Protein AF-A0A8J7L4D6-F1 (afdb_monomer_lite)

pLDDT: mean 77.4, std 19.37, range [31.25, 97.88]

Foldseek 3Di:
DDPVVVVVVVLVVVLVVLVVVLDDDPVVLLVLLLVLQVVCPPPNLLVLLVVLCVVQQFAFQQVNLVSLLCSLCPPDDDPPLSVVLSVVSSVQSNPPPVVRRRPRDDLVSLLVSLLSSLCCCFNVPLADGHPNVCSCLVVPNLLSSLSSNVSSCSNRVVNVVSNSSRLSSVCVNCVPDDCVVCVSVSVNSSSNVSNVVCVVALKDKHKDQQDDDDDDPDPDDPSVRIDIDIDRNPPPPDDDD

Organism: NCBI:txid1725252

Secondary structure (DSSP, 8-state):
--HHHHHHHHHHHHHHHHHHHH---HHHHHHHHHHHHHHHTTS-HHHHHHHHHHHHTT-BHHHHHHHHHHHHHTT-S-HHHHHHHHHHHHHHHHTTTGGGTTSBP-HHHHHHHHHHHHHHHS-SSSSS--HHHHHHHHTT-HHHHHHHHHHHHHH-GGGHHHHHHHHHHHHHHHTTS-TTTTHHHHHHHHHHHHHHHHHHSSEEEEEEE-------------GGGEEEEEEE---------

Radius of gyration: 19.2 Å; chains: 1; bounding box: 58×56×52 Å

InterPro domains:
  IPR059836 Sll1247, C-terminal helical domain [PF27138] (28-210)

Sequence (241 aa):
MTQYQASQTLLRQAYASSLGKVMGKVTDVLRLIKMIVVKKGIFSYENLANIFLKQTQNQTLKDFKESIQKYLFYSINNQELITIFRDNLEYKLLSWNVEHDEELINKHLLLRSCNRIIDCLTTENGQEPSLLFVALLSQGHPLTLVIILLKIILICQNARSHLEIRIANLISYYESYSEDECQWVINFMEFFNITFAIYAENIEYNLIKMKEDETNYDSHLDLDTYRVFSQIREDTQKLWG

Structure (mmCIF, N/CA/C/O backbone):
data_AF-A0A8J7L4D6-F1
#
_entry.id   AF-A0A8J7L4D6-F1
#
loop_
_atom_site.group_PDB
_atom_site.id
_atom_site.type_symbol
_atom_site.label_atom_id
_atom_site.label_alt_id
_atom_site.label_comp_id
_atom_site.label_asym_id
_atom_site.label_entity_id
_atom_site.label_seq_id
_atom_site.pdbx_PDB_ins_code
_atom_site.Cartn_x
_atom_site.Cartn_y
_atom_site.Cartn_z
_atom_site.occupancy
_atom_site.B_iso_or_equiv
_atom_site.auth_seq_id
_atom_site.auth_comp_id
_atom_site.auth_asym_id
_atom_site.auth_atom_id
_atom_site.pdbx_PDB_model_num
ATOM 1 N N . MET A 1 1 ? -3.620 31.432 -4.204 1.00 48.50 1 MET A N 1
ATOM 2 C CA . MET A 1 1 ? -3.048 30.076 -4.348 1.00 48.50 1 MET A CA 1
ATOM 3 C C . MET A 1 1 ? -2.283 29.757 -3.081 1.00 48.50 1 MET A C 1
ATOM 5 O O . MET A 1 1 ? -1.363 30.491 -2.745 1.00 48.50 1 MET A O 1
ATOM 9 N N . THR A 1 2 ? -2.710 28.747 -2.329 1.00 48.06 2 THR A N 1
ATOM 10 C CA . THR A 1 2 ? -2.025 28.332 -1.094 1.00 48.06 2 THR A CA 1
ATOM 11 C C . THR A 1 2 ? -0.729 27.598 -1.433 1.00 48.06 2 THR A C 1
ATOM 13 O O . THR A 1 2 ? -0.664 26.898 -2.441 1.00 48.06 2 THR A O 1
ATOM 16 N N . GLN A 1 3 ? 0.286 27.700 -0.574 1.00 34.62 3 GLN A N 1
ATOM 17 C CA . GLN A 1 3 ? 1.589 27.029 -0.717 1.00 34.62 3 GLN A CA 1
ATOM 18 C C . GLN A 1 3 ? 1.449 25.515 -1.019 1.00 34.62 3 GLN A C 1
ATOM 20 O O . GLN A 1 3 ? 2.198 24.963 -1.814 1.00 34.62 3 GLN A O 1
ATOM 25 N N . TYR A 1 4 ? 0.389 24.882 -0.501 1.00 31.33 4 TYR A N 1
ATOM 26 C CA . TYR A 1 4 ? -0.014 23.499 -0.788 1.00 31.33 4 TYR A CA 1
ATOM 27 C C . TYR A 1 4 ? -0.395 23.223 -2.260 1.00 31.33 4 TYR A C 1
ATOM 29 O O . TYR A 1 4 ? -0.024 22.194 -2.817 1.00 31.33 4 TYR A O 1
ATOM 37 N N . GLN A 1 5 ? -1.101 24.148 -2.920 1.00 34.00 5 GLN A N 1
ATOM 38 C CA . GLN A 1 5 ? -1.505 24.005 -4.328 1.00 34.00 5 GLN A CA 1
ATOM 39 C C . GLN A 1 5 ? -0.303 24.158 -5.270 1.00 34.00 5 GLN A C 1
ATOM 41 O O . GLN A 1 5 ? -0.221 23.470 -6.286 1.00 34.00 5 GLN A O 1
ATOM 46 N N . ALA A 1 6 ? 0.652 25.021 -4.911 1.00 31.25 6 ALA A N 1
ATOM 47 C CA . ALA A 1 6 ? 1.903 25.178 -5.648 1.00 31.25 6 ALA A CA 1
ATOM 48 C C . ALA A 1 6 ? 2.779 23.917 -5.539 1.00 31.25 6 ALA A C 1
ATOM 50 O O . ALA A 1 6 ? 3.241 23.417 -6.562 1.00 31.25 6 ALA A O 1
ATOM 51 N N . SER A 1 7 ? 2.911 23.337 -4.338 1.00 34.12 7 SER A N 1
ATOM 52 C CA . SER A 1 7 ? 3.632 22.071 -4.140 1.00 34.12 7 SER A CA 1
ATOM 53 C C . SER A 1 7 ? 2.989 20.899 -4.887 1.00 34.12 7 SER A C 1
ATOM 55 O O . SER A 1 7 ? 3.705 20.120 -5.505 1.00 34.12 7 SER A O 1
ATOM 57 N N . GLN A 1 8 ? 1.653 20.795 -4.917 1.00 38.81 8 GLN A N 1
ATOM 58 C CA . GLN A 1 8 ? 0.971 19.770 -5.722 1.00 38.81 8 GLN A CA 1
ATOM 59 C C . GLN A 1 8 ? 1.169 19.961 -7.231 1.00 38.81 8 GLN A C 1
ATOM 61 O O . GLN A 1 8 ? 1.274 18.984 -7.966 1.00 38.81 8 GLN A O 1
ATOM 66 N N . THR A 1 9 ? 1.227 21.206 -7.706 1.00 39.72 9 THR A N 1
ATOM 67 C CA . THR A 1 9 ? 1.424 21.499 -9.134 1.00 39.72 9 THR A CA 1
ATOM 68 C C . THR A 1 9 ? 2.851 21.171 -9.571 1.00 39.72 9 THR A C 1
ATOM 70 O O . THR A 1 9 ? 3.042 20.560 -10.619 1.00 39.72 9 THR A O 1
ATOM 73 N N . LEU A 1 10 ? 3.842 21.502 -8.739 1.00 38.97 10 LEU A N 1
ATOM 74 C CA . LEU A 1 10 ? 5.245 21.159 -8.972 1.00 38.97 10 LEU A CA 1
ATOM 75 C C . LEU A 1 10 ? 5.486 19.651 -8.885 1.00 38.97 10 LEU A C 1
ATOM 77 O O . LEU A 1 10 ? 6.178 19.106 -9.740 1.00 38.97 10 LEU A O 1
ATOM 81 N N . LEU A 1 11 ? 4.854 18.965 -7.925 1.00 41.22 11 LEU A N 1
ATOM 82 C CA . LEU A 1 11 ? 4.867 17.503 -7.862 1.00 41.22 11 LEU A CA 1
ATOM 83 C C . LEU A 1 11 ? 4.256 16.904 -9.127 1.00 41.22 11 LEU A C 1
ATOM 85 O O . LEU A 1 11 ? 4.897 16.074 -9.750 1.00 41.22 11 LEU A O 1
ATOM 89 N N . ARG A 1 12 ? 3.089 17.376 -9.585 1.00 45.00 12 ARG A N 1
ATOM 90 C CA . ARG A 1 12 ? 2.474 16.913 -10.843 1.00 45.00 12 ARG A CA 1
ATOM 91 C C . ARG A 1 12 ? 3.342 17.174 -12.074 1.00 45.00 12 ARG A C 1
ATOM 93 O O . ARG A 1 12 ? 3.367 16.334 -12.963 1.00 45.00 12 ARG A O 1
ATOM 100 N N . GLN A 1 13 ? 4.052 18.301 -12.141 1.00 43.81 13 GLN A N 1
ATOM 101 C CA . GLN A 1 13 ? 4.968 18.607 -13.248 1.00 43.81 13 GLN A CA 1
ATOM 102 C C . GLN A 1 13 ? 6.232 17.742 -13.220 1.00 43.81 13 GLN A C 1
ATOM 104 O O . GLN A 1 13 ? 6.631 17.230 -14.264 1.00 43.81 13 GLN A O 1
ATOM 109 N N . ALA A 1 14 ? 6.834 17.534 -12.046 1.00 44.00 14 ALA A N 1
ATOM 110 C CA . ALA A 1 14 ? 7.961 16.619 -11.877 1.00 44.00 14 ALA A CA 1
ATOM 111 C C . ALA A 1 14 ? 7.555 15.178 -12.226 1.00 44.00 14 ALA A C 1
ATOM 113 O O . ALA A 1 14 ? 8.262 14.496 -12.961 1.00 44.00 14 ALA A O 1
ATOM 114 N N . TYR A 1 15 ? 6.359 14.775 -11.794 1.00 45.72 15 TYR A N 1
ATOM 115 C CA . TYR A 1 15 ? 5.753 13.480 -12.083 1.00 45.72 15 TYR A CA 1
ATOM 116 C C . TYR A 1 15 ? 5.447 13.294 -13.574 1.00 45.72 15 TYR A C 1
ATOM 118 O O . TYR A 1 15 ? 5.725 12.241 -14.129 1.00 45.72 15 TYR A O 1
ATOM 126 N N . ALA A 1 16 ? 4.929 14.320 -14.256 1.00 46.28 16 ALA A N 1
ATOM 127 C CA . ALA A 1 16 ? 4.673 14.286 -15.698 1.00 46.28 16 ALA A CA 1
ATOM 128 C C . ALA A 1 16 ? 5.970 14.245 -16.529 1.00 46.28 16 ALA A C 1
ATOM 130 O O . ALA A 1 16 ? 6.027 13.580 -17.562 1.00 46.28 16 ALA A O 1
ATOM 131 N N . SER A 1 17 ? 7.018 14.937 -16.072 1.00 43.25 17 SER A N 1
ATOM 132 C CA . SER A 1 17 ? 8.340 14.949 -16.709 1.00 43.25 17 SER A CA 1
ATOM 133 C C . SER A 1 17 ? 9.065 13.605 -16.563 1.00 43.25 17 SER A C 1
ATOM 135 O O . SER A 1 17 ? 9.650 13.112 -17.529 1.00 43.25 17 SER A O 1
ATOM 137 N N . SER A 1 18 ? 8.979 12.968 -15.388 1.00 45.66 18 SER A N 1
ATOM 138 C CA . SER A 1 18 ? 9.523 11.622 -15.170 1.00 45.66 18 SER A CA 1
ATOM 139 C C . SER A 1 18 ? 8.712 10.553 -15.913 1.00 45.66 18 SER A C 1
ATOM 141 O O . SER A 1 18 ? 9.298 9.690 -16.558 1.00 45.66 18 SER A O 1
ATOM 143 N N . LEU A 1 19 ? 7.380 10.673 -15.950 1.00 47.03 19 LEU A N 1
ATOM 144 C CA . LEU A 1 19 ? 6.476 9.831 -16.748 1.00 47.03 19 LEU A CA 1
ATOM 145 C C . LEU A 1 19 ? 6.813 9.815 -18.245 1.00 47.03 19 LEU A C 1
ATOM 147 O O . LEU A 1 19 ? 6.790 8.756 -18.869 1.00 47.03 19 LEU A O 1
ATOM 151 N N . GLY A 1 20 ? 7.150 10.975 -18.818 1.00 47.28 20 GLY A N 1
ATOM 152 C CA . GLY A 1 20 ? 7.509 11.097 -20.235 1.00 47.28 20 GLY A CA 1
ATOM 153 C C . GLY A 1 20 ? 8.803 10.372 -20.619 1.00 47.28 20 GLY A C 1
ATOM 154 O O . GLY A 1 20 ? 8.991 10.055 -21.790 1.00 47.28 20 GLY A O 1
ATOM 155 N N . LYS A 1 21 ? 9.676 10.083 -19.646 1.00 47.88 21 LYS A N 1
ATOM 156 C CA . LYS A 1 21 ? 10.891 9.278 -19.845 1.00 47.88 21 LYS A CA 1
ATOM 157 C C . LYS A 1 21 ? 10.670 7.778 -19.641 1.00 47.88 21 LYS A C 1
ATOM 159 O O . LYS A 1 21 ? 11.483 7.001 -20.117 1.00 47.88 21 LYS A O 1
ATOM 164 N N . VAL A 1 22 ? 9.611 7.390 -18.928 1.00 48.28 22 VAL A N 1
ATOM 165 C CA . VAL A 1 22 ? 9.415 6.026 -18.407 1.00 48.28 22 VAL A CA 1
ATOM 166 C C . VAL A 1 22 ? 8.453 5.188 -19.259 1.00 48.28 22 VAL A C 1
ATOM 168 O O . VAL A 1 22 ? 8.555 3.969 -19.235 1.00 48.28 22 VAL A O 1
ATOM 171 N N . MET A 1 23 ? 7.535 5.791 -20.026 1.00 47.72 23 MET A N 1
ATOM 172 C CA . MET A 1 23 ? 6.526 5.007 -20.757 1.00 47.72 23 MET A CA 1
ATOM 173 C C . MET A 1 23 ? 7.060 4.312 -22.019 1.00 47.72 23 MET A C 1
ATOM 175 O O . MET A 1 23 ? 7.383 4.957 -23.022 1.00 47.72 23 MET A O 1
ATOM 179 N N . GLY A 1 24 ? 7.036 2.976 -21.973 1.00 48.69 24 GLY A N 1
ATOM 180 C CA . GLY A 1 24 ? 7.189 2.072 -23.109 1.00 48.69 24 GLY A CA 1
ATOM 181 C C . GLY A 1 24 ? 6.000 2.094 -24.083 1.00 48.69 24 GLY A C 1
ATOM 182 O O . GLY A 1 24 ? 4.968 2.729 -23.869 1.00 48.69 24 GLY A O 1
ATOM 183 N N . LYS A 1 25 ? 6.177 1.425 -25.228 1.00 50.41 25 LYS A N 1
ATOM 184 C CA . LYS A 1 25 ? 5.357 1.535 -26.449 1.00 50.41 25 LYS A CA 1
ATOM 185 C C . LYS A 1 25 ? 3.855 1.278 -26.209 1.00 50.41 25 LYS A C 1
ATOM 187 O O . LYS A 1 25 ? 3.461 0.364 -25.503 1.00 50.41 25 LYS A O 1
ATOM 192 N N . VAL A 1 26 ? 3.002 2.022 -26.921 1.00 47.00 26 VAL A N 1
ATOM 193 C CA . VAL A 1 26 ? 1.516 2.051 -26.850 1.00 47.00 26 VAL A CA 1
ATOM 194 C C . VAL A 1 26 ? 0.808 0.675 -26.798 1.00 47.00 26 VAL A C 1
ATOM 196 O O . VAL A 1 26 ? -0.264 0.559 -26.204 1.00 47.00 26 VAL A O 1
ATOM 199 N N . THR A 1 27 ? 1.387 -0.382 -27.377 1.00 49.91 27 THR A N 1
ATOM 200 C CA . THR A 1 27 ? 0.889 -1.773 -27.294 1.00 49.91 27 THR A CA 1
ATOM 201 C C . THR A 1 27 ? 0.911 -2.348 -25.874 1.00 49.91 27 THR A C 1
ATOM 203 O O . THR A 1 27 ? 0.030 -3.135 -25.522 1.00 49.91 27 THR A O 1
ATOM 206 N N . ASP A 1 28 ? 1.858 -1.924 -25.038 1.00 66.38 28 ASP A N 1
ATOM 207 C CA . ASP A 1 28 ? 1.977 -2.374 -23.653 1.00 66.38 28 ASP A CA 1
ATOM 208 C C . ASP A 1 28 ? 0.880 -1.766 -22.775 1.00 66.38 28 ASP A C 1
ATOM 210 O O . ASP A 1 28 ? 0.262 -2.473 -21.981 1.00 66.38 28 ASP A O 1
ATOM 214 N N . VAL A 1 29 ? 0.518 -0.500 -23.000 1.00 68.25 29 VAL A N 1
ATOM 215 C CA . VAL A 1 29 ? -0.520 0.200 -22.224 1.00 68.25 29 VAL A CA 1
ATOM 216 C C . VAL A 1 29 ? -1.884 -0.489 -22.336 1.00 68.25 29 VAL A C 1
ATOM 218 O O . VAL A 1 29 ? -2.542 -0.715 -21.321 1.00 68.25 29 VAL A O 1
ATOM 221 N N . LEU A 1 30 ? -2.313 -0.889 -23.540 1.00 69.38 30 LEU A N 1
ATOM 222 C CA . LEU A 1 30 ? -3.594 -1.591 -23.712 1.00 69.38 30 LEU A CA 1
ATOM 223 C C . LEU A 1 30 ? -3.599 -2.944 -22.984 1.00 69.38 30 LEU A C 1
ATOM 225 O O . LEU A 1 30 ? -4.601 -3.307 -22.364 1.00 69.38 30 LEU A O 1
ATOM 229 N N . ARG A 1 31 ? -2.480 -3.677 -23.019 1.00 77.88 31 ARG A N 1
ATOM 230 C CA . ARG A 1 31 ? -2.307 -4.931 -22.271 1.00 77.88 31 ARG A CA 1
ATOM 231 C C . ARG A 1 31 ? -2.411 -4.689 -20.763 1.00 77.88 31 ARG A C 1
ATOM 233 O O . ARG A 1 31 ? -3.126 -5.425 -20.084 1.00 77.88 31 ARG A O 1
ATOM 240 N N . LEU A 1 32 ? -1.763 -3.642 -20.249 1.00 74.06 32 LEU A N 1
ATOM 241 C CA . LEU A 1 32 ? -1.824 -3.251 -18.837 1.00 74.06 32 LEU A CA 1
ATOM 242 C C . LEU A 1 32 ? -3.252 -2.875 -18.417 1.00 74.06 32 LEU A C 1
ATOM 244 O O . LEU A 1 32 ? -3.733 -3.363 -17.394 1.00 74.06 32 LEU A O 1
ATOM 248 N N . ILE A 1 33 ? -3.972 -2.096 -19.232 1.00 73.38 33 ILE A N 1
ATOM 249 C CA . ILE A 1 33 ? -5.385 -1.763 -18.991 1.00 73.38 33 ILE A CA 1
ATOM 250 C C . ILE A 1 33 ? -6.226 -3.039 -18.929 1.00 73.38 33 ILE A C 1
ATOM 252 O O . ILE A 1 33 ? -6.980 -3.223 -17.976 1.00 73.38 33 ILE A O 1
ATOM 256 N N . LYS A 1 34 ? -6.074 -3.958 -19.893 1.00 75.19 34 LYS A N 1
ATOM 257 C CA . LYS A 1 34 ? -6.797 -5.237 -19.868 1.00 75.19 34 LYS A CA 1
ATOM 258 C C . LYS A 1 34 ? -6.496 -6.021 -18.585 1.00 75.19 34 LYS A C 1
ATOM 260 O O . LYS A 1 34 ? -7.431 -6.487 -17.946 1.00 75.19 34 LYS A O 1
ATOM 265 N N . MET A 1 35 ? -5.237 -6.106 -18.145 1.00 71.81 35 MET A N 1
ATOM 266 C CA . MET A 1 35 ? -4.882 -6.763 -16.876 1.00 71.81 35 MET A CA 1
ATOM 267 C C . MET A 1 35 ? -5.569 -6.118 -15.663 1.00 71.81 35 MET A C 1
ATOM 269 O O . MET A 1 35 ? -6.101 -6.827 -14.807 1.00 71.81 35 MET A O 1
ATOM 273 N N . ILE A 1 36 ? -5.581 -4.784 -15.592 1.00 72.81 36 ILE A N 1
ATOM 274 C CA . ILE A 1 36 ? -6.197 -4.028 -14.492 1.00 72.81 36 ILE A CA 1
ATOM 275 C C . ILE A 1 36 ? -7.719 -4.223 -14.485 1.00 72.81 36 ILE A C 1
ATOM 277 O O . ILE A 1 36 ? -8.302 -4.487 -13.431 1.00 72.81 36 ILE A O 1
ATOM 281 N N . VAL A 1 37 ? -8.370 -4.147 -15.649 1.00 71.38 37 VAL A N 1
ATOM 282 C CA . VAL A 1 37 ? -9.830 -4.282 -15.752 1.00 71.38 37 VAL A CA 1
ATOM 283 C C . VAL A 1 37 ? -10.278 -5.743 -15.594 1.00 71.38 37 VAL A C 1
ATOM 285 O O . VAL A 1 37 ? -11.311 -5.983 -14.976 1.00 71.38 37 VAL A O 1
ATOM 288 N N . VAL A 1 38 ? -9.495 -6.745 -16.015 1.00 69.06 38 VAL A N 1
ATOM 289 C CA . VAL A 1 38 ? -9.797 -8.155 -15.687 1.00 69.06 38 VAL A CA 1
ATOM 290 C C . VAL A 1 38 ? -9.727 -8.366 -14.175 1.00 69.06 38 VAL A C 1
ATOM 292 O O . VAL A 1 38 ? -10.638 -8.953 -13.595 1.00 69.06 38 VAL A O 1
ATOM 295 N N . LYS A 1 39 ? -8.702 -7.825 -13.502 1.00 66.25 39 LYS A N 1
ATOM 296 C CA . LYS A 1 39 ? -8.606 -7.872 -12.033 1.00 66.25 39 LYS A CA 1
ATOM 297 C C . LYS A 1 39 ? -9.734 -7.125 -11.310 1.00 66.25 39 LYS A C 1
ATOM 299 O O . LYS A 1 39 ? -9.943 -7.380 -10.127 1.00 66.25 39 LYS A O 1
ATOM 304 N N . LYS A 1 40 ? -10.444 -6.213 -11.982 1.00 64.56 40 LYS A N 1
ATOM 305 C CA . LYS A 1 40 ? -11.648 -5.528 -11.476 1.00 64.56 40 LYS A CA 1
ATOM 306 C C . LYS A 1 40 ? -12.904 -6.421 -11.568 1.00 64.56 40 LYS A C 1
ATOM 308 O O . LYS A 1 40 ? -13.823 -6.253 -10.775 1.00 64.56 40 LYS A O 1
ATOM 313 N N . GLY A 1 41 ? -12.941 -7.379 -12.501 1.00 53.47 41 GLY A N 1
ATOM 314 C CA . GLY A 1 41 ? -14.140 -8.056 -13.024 1.00 53.47 41 GLY A CA 1
ATOM 315 C C . GLY A 1 41 ? -14.915 -9.035 -12.128 1.00 53.47 41 GLY A C 1
ATOM 316 O O . GLY A 1 41 ? -15.700 -9.807 -12.664 1.00 53.47 41 GLY A O 1
ATOM 317 N N . ILE A 1 42 ? -14.742 -9.040 -10.801 1.00 45.12 42 ILE A N 1
ATOM 318 C CA . ILE A 1 42 ? -15.542 -9.907 -9.898 1.00 45.12 42 ILE A CA 1
ATOM 319 C C . ILE A 1 42 ? -16.085 -9.134 -8.681 1.00 45.12 42 ILE A C 1
ATOM 321 O O . ILE A 1 42 ? -17.166 -9.440 -8.188 1.00 45.12 42 ILE A O 1
ATOM 325 N N . PHE A 1 43 ? -15.410 -8.067 -8.246 1.00 50.09 43 PHE A N 1
ATOM 326 C CA . PHE A 1 43 ? -15.880 -7.165 -7.194 1.00 50.09 43 PHE A CA 1
ATOM 327 C C . PHE A 1 43 ? -15.354 -5.762 -7.491 1.00 50.09 43 PHE A C 1
ATOM 329 O O . PHE A 1 43 ? -14.146 -5.593 -7.662 1.00 50.09 43 PHE A O 1
ATOM 336 N N . SER A 1 44 ? -16.212 -4.736 -7.524 1.00 75.31 44 SER A N 1
ATOM 337 C CA . SER A 1 44 ? -15.677 -3.373 -7.548 1.00 75.31 44 SER A CA 1
ATOM 338 C C . SER A 1 44 ? -14.924 -3.155 -6.231 1.00 75.31 44 SER A C 1
ATOM 340 O O . SER A 1 44 ? -15.476 -3.356 -5.145 1.00 75.31 44 SER A O 1
ATOM 342 N N . TYR A 1 45 ? -13.640 -2.794 -6.299 1.00 81.88 45 TYR A N 1
ATOM 343 C CA . TYR A 1 45 ? -12.870 -2.502 -5.087 1.00 81.88 45 TYR A CA 1
ATOM 344 C C . TYR A 1 45 ? -13.537 -1.386 -4.263 1.00 81.88 45 TYR A C 1
ATOM 346 O O . TYR A 1 45 ? -13.418 -1.386 -3.043 1.00 81.88 45 TYR A O 1
ATOM 354 N N . GLU A 1 46 ? -14.309 -0.499 -4.908 1.00 82.94 46 GLU A N 1
ATOM 355 C CA . GLU A 1 46 ? -15.193 0.478 -4.256 1.00 82.94 46 GLU A CA 1
ATOM 356 C C . GLU A 1 46 ? -16.229 -0.195 -3.336 1.00 82.94 46 GLU A C 1
ATOM 358 O O . GLU A 1 46 ? -16.368 0.185 -2.174 1.00 82.94 46 GLU A O 1
ATOM 363 N N . ASN A 1 47 ? -16.934 -1.230 -3.809 1.00 84.06 47 ASN A N 1
ATOM 364 C CA . ASN A 1 47 ? -17.914 -1.954 -2.994 1.00 84.06 47 ASN A CA 1
ATOM 365 C C . ASN A 1 47 ? -17.244 -2.675 -1.823 1.00 84.06 47 ASN A C 1
ATOM 367 O O . ASN A 1 47 ? -17.749 -2.613 -0.703 1.00 84.06 47 ASN A O 1
ATOM 371 N N . LEU A 1 48 ? -16.097 -3.320 -2.057 1.00 88.06 48 LEU A N 1
ATOM 372 C CA . LEU A 1 48 ? -15.339 -3.980 -0.990 1.00 88.06 48 LEU A CA 1
ATOM 373 C C . LEU A 1 48 ? -14.853 -2.978 0.064 1.00 88.06 48 LEU A C 1
ATOM 375 O O . LEU A 1 48 ? -14.979 -3.252 1.255 1.00 88.06 48 LEU A O 1
ATOM 379 N N . ALA A 1 49 ? -14.360 -1.810 -0.355 1.00 91.94 49 ALA A N 1
ATOM 380 C CA . ALA A 1 49 ? -13.960 -0.736 0.549 1.00 91.94 49 ALA A CA 1
ATOM 381 C C . ALA A 1 49 ? -15.144 -0.232 1.390 1.00 91.94 49 ALA A C 1
ATOM 383 O O . ALA A 1 49 ? -15.027 -0.086 2.606 1.00 91.94 49 ALA A O 1
ATOM 384 N N . ASN A 1 50 ? -16.310 -0.038 0.767 1.00 91.44 50 ASN A N 1
ATOM 385 C CA . ASN A 1 50 ? -17.531 0.381 1.456 1.00 91.44 50 ASN A CA 1
ATOM 386 C C . ASN A 1 50 ? -18.014 -0.653 2.483 1.00 91.44 50 ASN A C 1
ATOM 388 O O . ASN A 1 50 ? -18.444 -0.283 3.576 1.00 91.44 50 ASN A O 1
ATOM 392 N N . ILE A 1 51 ? -17.959 -1.945 2.144 1.00 92.94 51 ILE A N 1
ATOM 393 C CA . ILE A 1 51 ? -18.302 -3.033 3.070 1.00 92.94 51 ILE A CA 1
ATOM 394 C C . ILE A 1 51 ? -17.317 -3.052 4.239 1.00 92.94 51 ILE A C 1
ATOM 396 O O . ILE A 1 51 ? -17.750 -3.064 5.390 1.00 92.94 51 ILE A O 1
ATOM 400 N N . PHE A 1 52 ? -16.016 -2.987 3.948 1.00 95.50 52 PHE A N 1
ATOM 401 C CA . PHE A 1 52 ? -14.963 -2.962 4.958 1.00 95.50 52 PHE A CA 1
ATOM 402 C C . PHE A 1 52 ? -15.170 -1.816 5.955 1.00 95.50 52 PHE A C 1
ATOM 404 O O . PHE A 1 52 ? -15.284 -2.063 7.151 1.00 95.50 52 PHE A O 1
ATOM 411 N N . LEU A 1 53 ? -15.340 -0.580 5.472 1.00 95.44 53 LEU A N 1
ATOM 412 C CA . LEU A 1 53 ? -15.541 0.590 6.333 1.00 95.44 53 LEU A CA 1
ATOM 413 C C . LEU A 1 53 ? -16.759 0.456 7.256 1.00 95.44 53 LEU A C 1
ATOM 415 O O . LEU A 1 53 ? -16.690 0.843 8.421 1.00 95.44 53 LEU A O 1
ATOM 419 N N . LYS A 1 54 ? -17.865 -0.113 6.759 1.00 95.12 54 LYS A N 1
ATOM 420 C CA . LYS A 1 54 ? -19.065 -0.366 7.573 1.00 95.12 54 LYS A CA 1
ATOM 421 C C . LYS A 1 54 ? -18.815 -1.414 8.657 1.00 95.12 54 LYS A C 1
ATOM 423 O O . LYS A 1 54 ? -19.328 -1.275 9.762 1.00 95.12 54 LYS A O 1
ATOM 428 N N . GLN A 1 55 ? -18.043 -2.453 8.348 1.00 94.88 55 GLN A N 1
ATOM 429 C CA . GLN A 1 55 ? -17.737 -3.536 9.285 1.00 94.88 55 GLN A CA 1
ATOM 430 C C . GLN A 1 55 ? -16.744 -3.113 10.373 1.00 94.88 55 GLN A C 1
ATOM 432 O O . GLN A 1 55 ? -16.806 -3.635 11.483 1.00 94.88 55 GLN A O 1
ATOM 437 N N . THR A 1 56 ? -15.860 -2.156 10.085 1.00 95.69 56 THR A N 1
ATOM 438 C CA . THR A 1 56 ? -14.791 -1.760 11.011 1.00 95.69 56 THR A CA 1
ATOM 439 C C . THR A 1 56 ? -15.073 -0.489 11.815 1.00 95.69 56 THR A C 1
ATOM 441 O O . THR A 1 56 ? -14.246 -0.095 12.632 1.00 95.69 56 THR A O 1
ATOM 444 N N . GLN A 1 57 ? -16.214 0.180 11.613 1.00 89.88 57 GLN A N 1
ATOM 445 C CA . GLN A 1 57 ? -16.495 1.499 12.205 1.00 89.88 57 GLN A CA 1
ATOM 446 C C . GLN A 1 57 ? -16.478 1.525 13.747 1.00 89.88 57 GLN A C 1
ATOM 448 O O . GLN A 1 57 ? -16.193 2.567 14.328 1.00 89.88 57 GLN A O 1
ATOM 453 N N . ASN A 1 58 ? -16.761 0.396 14.401 1.00 93.81 58 ASN A N 1
ATOM 454 C CA . ASN A 1 58 ? -16.807 0.280 15.864 1.00 93.81 58 ASN A CA 1
ATOM 455 C C . ASN A 1 58 ? -15.709 -0.639 16.419 1.00 93.81 58 ASN A C 1
ATOM 457 O O . ASN A 1 58 ? -15.830 -1.136 17.535 1.00 93.81 58 ASN A O 1
ATOM 461 N N . GLN A 1 59 ? -14.674 -0.917 15.626 1.00 97.38 59 GLN A N 1
ATOM 462 C CA . GLN A 1 59 ? -13.536 -1.705 16.079 1.00 97.38 59 GLN A CA 1
ATOM 463 C C . GLN A 1 59 ? -12.576 -0.852 16.903 1.00 97.38 59 GLN A C 1
ATOM 465 O O . GLN A 1 59 ? -12.426 0.350 16.664 1.00 97.38 59 GLN A O 1
ATOM 470 N N . THR A 1 60 ? -11.897 -1.507 17.837 1.00 97.88 60 THR A N 1
ATOM 471 C CA . THR A 1 60 ? -10.689 -0.968 18.459 1.00 97.88 60 THR A CA 1
ATOM 472 C C . THR A 1 60 ? -9.578 -0.848 17.409 1.00 97.88 60 THR A C 1
ATOM 474 O O . THR A 1 60 ? -9.619 -1.504 16.359 1.00 97.88 60 THR A O 1
ATOM 477 N N . LEU A 1 61 ? -8.567 -0.015 17.656 1.00 97.06 61 LEU A N 1
ATOM 478 C CA . LEU A 1 61 ? -7.413 0.094 16.765 1.00 97.06 61 LEU A CA 1
ATOM 479 C C . LEU A 1 61 ? -6.721 -1.264 16.583 1.00 97.06 61 LEU A C 1
ATOM 481 O O . LEU A 1 61 ? -6.294 -1.591 15.473 1.00 97.06 61 LEU A O 1
ATOM 485 N N . LYS A 1 62 ? -6.658 -2.071 17.642 1.00 96.50 62 LYS A N 1
ATOM 486 C CA . LYS A 1 62 ? -6.115 -3.427 17.593 1.00 96.50 62 LYS A CA 1
ATOM 487 C C . LYS A 1 62 ? -6.871 -4.326 16.613 1.00 96.50 62 LYS A C 1
ATOM 489 O O . LYS A 1 62 ? -6.267 -4.852 15.678 1.00 96.50 62 LYS A O 1
ATOM 494 N N . ASP A 1 63 ? -8.189 -4.432 16.762 1.00 96.75 63 ASP A N 1
ATOM 495 C CA . ASP A 1 63 ? -9.027 -5.271 15.890 1.00 96.75 63 ASP A CA 1
ATOM 496 C C . ASP A 1 63 ? -9.009 -4.776 14.437 1.00 96.75 63 ASP A C 1
ATOM 498 O O . ASP A 1 63 ? -9.059 -5.556 13.474 1.00 96.75 63 ASP A O 1
ATOM 502 N N . PHE A 1 64 ? -8.899 -3.459 14.264 1.00 96.81 64 PHE A N 1
ATOM 503 C CA . PHE A 1 64 ? -8.764 -2.841 12.956 1.00 96.81 64 PHE A CA 1
ATOM 504 C C . PHE A 1 64 ? -7.462 -3.230 12.258 1.00 96.81 64 PHE A C 1
ATOM 506 O O . PHE A 1 64 ? -7.496 -3.538 11.065 1.00 96.81 64 PHE A O 1
ATOM 513 N N . LYS A 1 65 ? -6.323 -3.260 12.969 1.00 95.69 65 LYS A N 1
ATOM 514 C CA . LYS A 1 65 ? -5.023 -3.674 12.407 1.00 95.69 65 LYS A CA 1
ATOM 515 C C . LYS A 1 65 ? -5.073 -5.091 11.838 1.00 95.69 65 LYS A C 1
ATOM 517 O O . LYS A 1 65 ? -4.475 -5.340 10.793 1.00 95.69 65 LYS A O 1
ATOM 522 N N . GLU A 1 66 ? -5.797 -6.005 12.475 1.00 93.75 66 GLU A N 1
ATOM 523 C CA . GLU A 1 66 ? -6.001 -7.360 11.949 1.00 93.75 66 GLU A CA 1
ATOM 524 C C . GLU A 1 66 ? -6.964 -7.367 10.753 1.00 93.75 66 GLU A C 1
ATOM 526 O O . GLU A 1 66 ? -6.728 -8.020 9.730 1.00 93.75 66 GLU A O 1
ATOM 531 N N . SER A 1 67 ? -8.065 -6.622 10.866 1.00 95.31 67 SER A N 1
ATOM 532 C CA . SER A 1 67 ? -9.112 -6.565 9.842 1.00 95.31 67 SER A CA 1
ATOM 533 C C . SER A 1 67 ? -8.596 -5.964 8.534 1.00 95.31 67 SER A C 1
ATOM 535 O O . SER A 1 67 ? -8.871 -6.501 7.457 1.00 95.31 67 SER A O 1
ATOM 537 N N . ILE A 1 68 ? -7.803 -4.889 8.605 1.00 95.12 68 ILE A N 1
ATOM 538 C CA . ILE A 1 68 ? -7.243 -4.233 7.420 1.00 95.12 68 ILE A CA 1
ATOM 539 C C . ILE A 1 68 ? -6.276 -5.151 6.676 1.00 95.12 68 ILE A C 1
ATOM 541 O O . ILE A 1 68 ? -6.313 -5.200 5.450 1.00 95.12 68 ILE A O 1
ATOM 545 N N . GLN A 1 69 ? -5.477 -5.959 7.374 1.00 91.75 69 GLN A N 1
ATOM 546 C CA . GLN A 1 69 ? -4.601 -6.930 6.715 1.00 91.75 69 GLN A CA 1
ATOM 547 C C . GLN A 1 69 ? -5.407 -7.977 5.945 1.00 91.75 69 GLN A C 1
ATOM 549 O O . GLN A 1 69 ? -5.134 -8.237 4.770 1.00 91.75 69 GLN A O 1
ATOM 554 N N . LYS A 1 70 ? -6.447 -8.545 6.570 1.00 90.50 70 LYS A N 1
ATOM 555 C CA . LYS A 1 70 ? -7.349 -9.504 5.911 1.00 90.50 70 LYS A CA 1
ATOM 556 C C . LYS A 1 70 ? -7.966 -8.893 4.648 1.00 90.50 70 LYS A C 1
ATOM 558 O O . LYS A 1 70 ? -7.945 -9.529 3.596 1.00 90.50 70 LYS A O 1
ATOM 563 N N . TYR A 1 71 ? -8.428 -7.646 4.727 1.00 92.88 71 TYR A N 1
ATOM 564 C CA . TYR A 1 71 ? -8.981 -6.898 3.595 1.00 92.88 71 TYR A CA 1
ATOM 565 C C . TYR A 1 71 ? -7.965 -6.664 2.459 1.00 92.88 71 TYR A C 1
ATOM 567 O O . TYR A 1 71 ? -8.265 -6.917 1.283 1.00 92.88 71 TYR A O 1
ATOM 575 N N . LEU A 1 72 ? -6.747 -6.221 2.785 1.00 90.81 72 LEU A N 1
ATOM 576 C CA . LEU A 1 72 ? -5.724 -5.914 1.783 1.00 90.81 72 LEU A CA 1
ATOM 577 C C . LEU A 1 72 ? -5.331 -7.157 0.979 1.00 90.81 72 LEU A C 1
ATOM 579 O O . LEU A 1 72 ? -5.293 -7.091 -0.253 1.00 90.81 72 LEU A O 1
ATOM 583 N N . PHE A 1 73 ? -5.160 -8.305 1.640 1.00 87.12 73 PHE A N 1
ATOM 584 C CA . PHE A 1 73 ? -4.759 -9.557 0.984 1.00 87.12 73 PHE A CA 1
ATOM 585 C C . PHE A 1 73 ? -5.917 -10.424 0.482 1.00 87.12 73 PHE A C 1
ATOM 587 O O . PHE A 1 73 ? -5.677 -11.476 -0.112 1.00 87.12 73 PHE A O 1
ATOM 594 N N . TYR A 1 74 ? -7.166 -9.998 0.679 1.00 84.56 74 TYR A N 1
ATOM 595 C CA . TYR A 1 74 ? -8.325 -10.693 0.126 1.00 84.56 74 TYR A CA 1
ATOM 596 C C . TYR A 1 74 ? -8.234 -10.774 -1.410 1.00 84.56 74 TYR A C 1
ATOM 598 O O . TYR A 1 74 ? -7.997 -9.758 -2.077 1.00 84.56 74 TYR A O 1
ATOM 606 N N . SER A 1 75 ? -8.422 -11.983 -1.953 1.00 71.56 75 SER A N 1
ATOM 607 C CA . SER A 1 75 ? -8.403 -12.309 -3.392 1.00 71.56 75 SER A CA 1
ATOM 608 C C . SER A 1 75 ? -7.066 -12.102 -4.125 1.00 71.56 75 SER A C 1
ATOM 610 O O . SER A 1 75 ? -7.051 -11.907 -5.341 1.00 71.56 75 SER A O 1
ATOM 612 N N . ILE A 1 76 ? -5.929 -12.148 -3.421 1.00 77.50 76 ILE A N 1
ATOM 613 C CA . ILE A 1 76 ? -4.604 -12.180 -4.063 1.00 77.50 76 ILE A CA 1
ATOM 614 C C . ILE A 1 76 ? -4.154 -13.650 -4.212 1.00 77.50 76 ILE A C 1
ATOM 616 O O . ILE A 1 76 ? -4.126 -14.395 -3.238 1.00 77.50 76 ILE A O 1
ATOM 620 N N . ASN A 1 77 ? -3.800 -14.072 -5.433 1.00 62.97 77 ASN A N 1
ATOM 621 C CA . ASN A 1 77 ? -3.620 -15.487 -5.813 1.00 62.97 77 ASN A CA 1
ATOM 622 C C . ASN A 1 77 ? -2.176 -16.044 -5.684 1.00 62.97 77 ASN A C 1
ATOM 624 O O . ASN A 1 77 ? -1.817 -16.949 -6.426 1.00 62.97 77 ASN A O 1
ATOM 628 N N . ASN A 1 78 ? -1.332 -15.545 -4.772 1.00 69.25 78 ASN A N 1
ATOM 629 C CA . ASN A 1 78 ? 0.040 -16.064 -4.580 1.00 69.25 78 ASN A CA 1
ATOM 630 C C . ASN A 1 78 ? 0.356 -16.333 -3.096 1.00 69.25 78 ASN A C 1
ATOM 632 O O . ASN A 1 78 ? 0.890 -15.475 -2.399 1.00 69.25 78 ASN A O 1
ATOM 636 N N . GLN A 1 79 ? -0.028 -17.511 -2.600 1.00 67.19 79 GLN A N 1
ATOM 637 C CA . GLN A 1 79 ? -0.099 -17.797 -1.162 1.00 67.19 79 GLN A CA 1
ATOM 638 C C . GLN A 1 79 ? 1.245 -17.719 -0.423 1.00 67.19 79 GLN A C 1
ATOM 640 O O . GLN A 1 79 ? 1.267 -17.228 0.703 1.00 67.19 79 GLN A O 1
ATOM 645 N N . GLU A 1 80 ? 2.354 -18.142 -1.028 1.00 69.94 80 GLU A N 1
ATOM 646 C CA . GLU A 1 80 ? 3.657 -18.181 -0.347 1.00 69.94 80 GLU A CA 1
ATOM 647 C C . GLU A 1 80 ? 4.217 -16.771 -0.121 1.00 69.94 80 GLU A C 1
ATOM 649 O O . GLU A 1 80 ? 4.504 -16.377 1.011 1.00 69.94 80 GLU A O 1
ATOM 654 N N . LEU A 1 81 ? 4.259 -15.958 -1.179 1.00 67.88 81 LEU A N 1
ATOM 655 C CA . LEU A 1 81 ? 4.732 -14.576 -1.092 1.00 67.88 81 LEU A CA 1
ATOM 656 C C . LEU A 1 81 ? 3.797 -13.701 -0.262 1.00 67.88 81 LEU A C 1
ATOM 658 O O . LEU A 1 81 ? 4.255 -12.851 0.500 1.00 67.88 81 LEU A O 1
ATOM 662 N N . ILE A 1 82 ? 2.485 -13.942 -0.354 1.00 71.06 82 ILE A N 1
ATOM 663 C CA . ILE A 1 82 ? 1.507 -13.268 0.500 1.00 71.06 82 ILE A CA 1
ATOM 664 C C . ILE A 1 82 ? 1.748 -13.595 1.968 1.00 71.06 82 ILE A C 1
ATOM 666 O O . ILE A 1 82 ? 1.556 -12.707 2.784 1.00 71.06 82 ILE A O 1
ATOM 670 N N . THR A 1 83 ? 2.132 -14.823 2.322 1.00 77.38 83 THR A N 1
ATOM 671 C CA . THR A 1 83 ? 2.337 -15.199 3.730 1.00 77.38 83 THR A CA 1
ATOM 672 C C . THR A 1 83 ? 3.491 -14.408 4.340 1.00 77.38 83 THR A C 1
ATOM 674 O O . THR A 1 83 ? 3.266 -13.650 5.273 1.00 77.38 83 THR A O 1
ATOM 677 N N . ILE A 1 84 ? 4.683 -14.444 3.734 1.00 74.56 84 ILE A N 1
ATOM 678 C CA . ILE A 1 84 ? 5.856 -13.699 4.238 1.00 74.56 84 ILE A CA 1
ATOM 679 C C . ILE A 1 84 ? 5.561 -12.197 4.332 1.00 74.56 84 ILE A C 1
ATOM 681 O O . ILE A 1 84 ? 5.930 -11.514 5.290 1.00 74.56 84 ILE A O 1
ATOM 685 N N . PHE A 1 85 ? 4.884 -11.671 3.315 1.00 78.94 85 PHE A N 1
ATOM 686 C CA . PHE A 1 85 ? 4.551 -10.262 3.240 1.00 78.94 85 PHE A CA 1
ATOM 687 C C . PHE A 1 85 ? 3.505 -9.846 4.279 1.00 78.94 85 PHE A C 1
ATOM 689 O O . PHE A 1 85 ? 3.632 -8.793 4.909 1.00 78.94 85 PHE A O 1
ATOM 696 N N . ARG A 1 86 ? 2.479 -10.681 4.464 1.00 82.44 86 ARG A N 1
ATOM 697 C CA . ARG A 1 86 ? 1.434 -10.512 5.473 1.00 82.44 86 ARG A CA 1
ATOM 698 C C . ARG A 1 86 ? 2.053 -10.501 6.859 1.00 82.44 86 ARG A C 1
ATOM 700 O O . ARG A 1 86 ? 1.796 -9.548 7.576 1.00 82.44 86 ARG A O 1
ATOM 707 N N . ASP A 1 87 ? 2.906 -11.467 7.180 1.00 85.75 87 ASP A N 1
ATOM 708 C CA . ASP A 1 87 ? 3.505 -11.608 8.510 1.00 85.75 87 ASP A CA 1
ATOM 709 C C . ASP A 1 87 ? 4.401 -10.404 8.853 1.00 85.75 87 ASP A C 1
ATOM 711 O O . ASP A 1 87 ? 4.385 -9.881 9.968 1.00 85.75 87 ASP A O 1
ATOM 715 N N . ASN A 1 88 ? 5.162 -9.901 7.875 1.00 86.12 88 ASN A N 1
ATOM 716 C CA . ASN A 1 88 ? 6.006 -8.723 8.074 1.00 86.12 88 ASN A CA 1
ATOM 717 C C . ASN A 1 88 ? 5.171 -7.446 8.274 1.00 86.12 88 ASN A C 1
ATOM 719 O O . ASN A 1 88 ? 5.456 -6.642 9.168 1.00 86.12 88 ASN A O 1
ATOM 723 N N . LEU A 1 89 ? 4.116 -7.271 7.470 1.00 87.88 89 LEU A N 1
ATOM 724 C CA . LEU A 1 89 ? 3.187 -6.156 7.634 1.00 87.88 89 LEU A CA 1
ATOM 725 C C . LEU A 1 89 ? 2.425 -6.264 8.962 1.00 87.88 89 LEU A C 1
ATOM 727 O O . LEU A 1 89 ? 2.247 -5.256 9.641 1.00 87.88 89 LEU A O 1
ATOM 731 N N . GLU A 1 90 ? 2.033 -7.472 9.358 1.00 88.69 90 GLU A N 1
ATOM 732 C CA . GLU A 1 90 ? 1.367 -7.761 10.623 1.00 88.69 90 GLU A CA 1
ATOM 733 C C . GLU A 1 90 ? 2.217 -7.321 11.801 1.00 88.69 90 GLU A C 1
ATOM 735 O O . GLU A 1 90 ? 1.783 -6.500 12.610 1.00 88.69 90 GLU A O 1
ATOM 740 N N . TYR A 1 91 ? 3.468 -7.774 11.838 1.00 90.88 91 TYR A N 1
ATOM 741 C CA . TYR A 1 91 ? 4.419 -7.389 12.869 1.00 90.88 91 TYR A CA 1
ATOM 742 C C . TYR A 1 91 ? 4.586 -5.863 12.964 1.00 90.88 91 TYR A C 1
ATOM 744 O O . TYR A 1 91 ? 4.522 -5.285 14.056 1.00 90.88 91 TYR A O 1
ATOM 752 N N . LYS A 1 92 ? 4.746 -5.176 11.824 1.00 91.38 92 LYS A N 1
ATOM 753 C CA . LYS A 1 92 ? 4.912 -3.712 11.769 1.00 91.38 92 LYS A CA 1
ATOM 754 C C . LYS A 1 92 ? 3.662 -2.940 12.193 1.00 91.38 92 LYS A C 1
ATOM 756 O O . LYS A 1 92 ? 3.798 -1.831 12.710 1.00 91.38 92 LYS A O 1
ATOM 761 N N . LEU A 1 93 ? 2.467 -3.478 11.950 1.00 90.88 93 LEU A N 1
ATOM 762 C CA . LEU A 1 93 ? 1.207 -2.822 12.306 1.00 90.88 93 LEU A CA 1
ATOM 763 C C . LEU A 1 93 ? 0.809 -3.086 13.750 1.00 90.88 93 LEU A C 1
ATOM 765 O O . LEU A 1 93 ? 0.417 -2.146 14.436 1.00 90.88 93 LEU A O 1
ATOM 769 N N . LEU A 1 94 ? 0.938 -4.324 14.228 1.00 91.06 94 LEU A N 1
ATOM 770 C CA . LEU A 1 94 ? 0.630 -4.668 15.614 1.00 91.06 94 LEU A CA 1
ATOM 771 C C . LEU A 1 94 ? 1.527 -3.894 16.583 1.00 91.06 94 LEU A C 1
ATOM 773 O O . LEU A 1 94 ? 1.017 -3.335 17.547 1.00 91.06 94 LEU A O 1
ATOM 777 N N . SER A 1 95 ? 2.820 -3.754 16.272 1.00 92.75 95 SER A N 1
ATOM 778 C CA . SER A 1 95 ? 3.773 -2.979 17.085 1.00 92.75 95 SER A CA 1
ATOM 779 C C . SER A 1 95 ? 3.606 -1.455 17.001 1.00 92.75 95 SER A C 1
ATOM 781 O O . SER A 1 95 ? 4.183 -0.724 17.805 1.00 92.75 95 SER A O 1
ATOM 783 N N . TRP A 1 96 ? 2.834 -0.937 16.043 1.00 94.19 96 TRP A N 1
ATOM 784 C CA . TRP A 1 96 ? 2.661 0.501 15.860 1.00 94.19 96 TRP A CA 1
ATOM 785 C C . TRP A 1 96 ? 1.519 1.045 16.722 1.00 94.19 96 TRP A C 1
ATOM 787 O O . TRP A 1 96 ? 0.395 0.573 16.624 1.00 94.19 96 TRP A O 1
ATOM 797 N N . ASN A 1 97 ? 1.766 2.105 17.496 1.00 92.31 97 ASN A N 1
ATOM 798 C CA . ASN A 1 97 ? 0.733 2.846 18.236 1.00 92.31 97 ASN A CA 1
ATOM 799 C C . ASN A 1 97 ? -0.060 2.003 19.261 1.00 92.31 97 ASN A C 1
ATOM 801 O O . ASN A 1 97 ? -1.258 2.213 19.433 1.00 92.31 97 ASN A O 1
ATOM 805 N N . VAL A 1 98 ? 0.623 1.066 19.931 1.00 94.81 98 VAL A N 1
ATOM 806 C CA . VAL A 1 98 ? 0.044 0.119 20.908 1.00 94.81 98 VAL A CA 1
ATOM 807 C C . VAL A 1 98 ? -0.676 0.831 22.055 1.00 94.81 98 VAL A C 1
ATOM 809 O O . VAL A 1 98 ? -1.701 0.359 22.532 1.00 94.81 98 VAL A O 1
ATOM 812 N N . GLU A 1 99 ? -0.202 2.013 22.452 1.00 96.00 99 GLU A N 1
ATOM 813 C CA . GLU A 1 99 ? -0.812 2.811 23.530 1.00 96.00 99 GLU A CA 1
ATOM 814 C C . GLU A 1 99 ? -2.286 3.175 23.258 1.00 96.00 99 GLU A C 1
ATOM 816 O O . GLU A 1 99 ? -3.020 3.499 24.185 1.00 96.00 99 GLU A O 1
ATOM 821 N N . HIS A 1 100 ? -2.703 3.151 21.987 1.00 94.81 100 HIS A N 1
ATOM 822 C CA . HIS A 1 100 ? -4.046 3.527 21.539 1.00 94.81 100 HIS A CA 1
ATOM 823 C C . HIS A 1 100 ? -4.839 2.301 21.058 1.00 94.81 100 HIS A C 1
ATOM 825 O O . HIS A 1 100 ? -5.860 2.459 20.393 1.00 94.81 100 HIS A O 1
ATOM 831 N N . ASP A 1 101 ? -4.371 1.079 21.336 1.00 96.31 101 ASP A N 1
ATOM 832 C CA . ASP A 1 101 ? -4.969 -0.153 20.808 1.00 96.31 101 ASP A CA 1
ATOM 833 C C . ASP A 1 101 ? -6.440 -0.317 21.183 1.00 96.31 101 ASP A C 1
ATOM 835 O O . ASP A 1 101 ? -7.214 -0.796 20.359 1.00 96.31 101 ASP A O 1
ATOM 839 N N . GLU A 1 102 ? -6.821 0.139 22.376 1.00 97.38 102 GLU A N 1
ATOM 840 C CA . GLU A 1 102 ? -8.188 0.080 22.902 1.00 97.38 102 GLU A CA 1
ATOM 841 C C . GLU A 1 102 ? -9.067 1.258 22.437 1.00 97.38 102 GLU A C 1
ATOM 843 O O . GLU A 1 102 ? -10.269 1.292 22.704 1.00 97.38 102 GLU A O 1
ATOM 848 N N . GLU A 1 103 ? -8.500 2.244 21.732 1.00 96.88 103 GLU A N 1
ATOM 849 C CA . GLU A 1 103 ? -9.277 3.352 21.180 1.00 96.88 103 GLU A CA 1
ATOM 850 C C . GLU A 1 103 ? -10.097 2.894 19.975 1.00 96.88 103 GLU A C 1
ATOM 852 O O . GLU A 1 103 ? -9.613 2.183 19.093 1.00 96.88 103 GLU A O 1
ATOM 857 N N . LEU A 1 104 ? -11.346 3.356 19.895 1.00 97.62 104 LEU A N 1
ATOM 858 C CA . LEU A 1 104 ? -12.188 3.103 18.732 1.00 97.62 104 LEU A CA 1
ATOM 859 C C . LEU A 1 104 ? -11.658 3.833 17.498 1.00 97.62 104 LEU A C 1
ATOM 861 O O . LEU A 1 104 ? -11.295 5.015 17.553 1.00 97.62 104 LEU A O 1
ATOM 865 N N . ILE A 1 105 ? -11.703 3.149 16.354 1.00 96.31 105 ILE A N 1
ATOM 866 C CA . ILE A 1 105 ? -11.331 3.741 15.075 1.00 96.31 105 ILE A CA 1
ATOM 867 C C . ILE A 1 105 ? -12.187 4.969 14.785 1.00 96.31 105 ILE A C 1
ATOM 869 O O . ILE A 1 105 ? -13.413 4.942 14.712 1.00 96.31 105 ILE A O 1
ATOM 873 N N . ASN A 1 106 ? -11.491 6.067 14.533 1.00 94.69 106 ASN A N 1
ATOM 874 C CA . ASN A 1 106 ? -12.056 7.305 14.033 1.00 94.69 106 ASN A CA 1
ATOM 875 C C . ASN A 1 106 ? -11.322 7.722 12.751 1.00 94.69 106 ASN A C 1
ATOM 877 O O . ASN A 1 106 ? -10.341 7.103 12.335 1.00 94.69 106 ASN A O 1
ATOM 881 N N . LYS A 1 107 ? -11.774 8.809 12.116 1.00 94.88 107 LYS A N 1
ATOM 882 C CA . LYS A 1 107 ? -11.184 9.300 10.859 1.00 94.88 107 LYS A CA 1
ATOM 883 C C . LYS A 1 107 ? -9.682 9.607 10.973 1.00 94.88 107 LYS A C 1
ATOM 885 O O . LYS A 1 107 ? -8.958 9.420 9.997 1.00 94.88 107 LYS A O 1
ATOM 890 N N . HIS A 1 108 ? -9.210 10.060 12.136 1.00 95.75 108 HIS A N 1
ATOM 891 C CA . HIS A 1 108 ? -7.796 10.366 12.361 1.00 95.75 108 HIS A CA 1
ATOM 892 C C . HIS A 1 108 ? -6.958 9.095 12.513 1.00 95.75 108 HIS A C 1
ATOM 894 O O . HIS A 1 108 ? -5.918 8.982 11.865 1.00 95.75 108 HIS A O 1
ATOM 900 N N . LEU A 1 109 ? -7.414 8.126 13.312 1.00 95.75 109 LEU A N 1
ATOM 901 C CA . LEU A 1 109 ? -6.739 6.833 13.464 1.00 95.75 109 LEU A CA 1
ATOM 902 C C . LEU A 1 109 ? -6.733 6.041 12.154 1.00 95.75 109 LEU A C 1
ATOM 904 O O . LEU A 1 109 ? -5.700 5.475 11.802 1.00 95.75 109 LEU A O 1
ATOM 908 N N . LEU A 1 110 ? -7.827 6.080 11.388 1.00 96.88 110 LEU A N 1
ATOM 909 C CA . LEU A 1 110 ? -7.897 5.499 10.047 1.00 96.88 110 LEU A CA 1
ATOM 910 C C . LEU A 1 110 ? -6.832 6.107 9.126 1.00 96.88 110 LEU A C 1
ATOM 912 O O . LEU A 1 110 ? -6.047 5.374 8.535 1.00 96.88 110 LEU A O 1
ATOM 916 N N . LEU A 1 111 ? -6.757 7.440 9.044 1.00 97.69 111 LEU A N 1
ATOM 917 C CA . LEU A 1 111 ? -5.759 8.124 8.218 1.00 97.69 111 LEU A CA 1
ATOM 918 C C . LEU A 1 111 ? -4.326 7.771 8.636 1.00 97.69 111 LEU A C 1
ATOM 920 O O . LEU A 1 111 ? -3.500 7.450 7.785 1.00 97.69 111 LEU A O 1
ATOM 924 N N . ARG A 1 112 ? -4.023 7.800 9.939 1.00 96.69 112 ARG A N 1
ATOM 925 C CA . ARG A 1 112 ? -2.686 7.462 10.453 1.00 96.69 112 ARG A CA 1
ATOM 926 C C . ARG A 1 112 ? -2.319 6.009 10.159 1.00 96.69 112 ARG A C 1
ATOM 928 O O . ARG A 1 112 ? -1.192 5.753 9.745 1.00 96.69 112 ARG A O 1
ATOM 935 N N . SER A 1 113 ? -3.272 5.090 10.306 1.00 96.44 113 SER A N 1
ATOM 936 C CA . SER A 1 113 ? -3.087 3.672 9.986 1.00 96.44 113 SER A CA 1
ATOM 937 C C . SER A 1 113 ? -2.830 3.475 8.492 1.00 96.44 113 SER A C 1
ATOM 939 O O . SER A 1 113 ? -1.861 2.822 8.118 1.00 96.44 113 SER A O 1
ATOM 941 N N . CYS A 1 114 ? -3.629 4.103 7.624 1.00 97.75 114 CYS A N 1
ATOM 942 C CA . CYS A 1 114 ? -3.431 4.047 6.175 1.00 97.75 114 CYS A CA 1
ATOM 943 C C . CYS A 1 114 ? -2.075 4.631 5.753 1.00 97.75 114 CYS A C 1
ATOM 945 O O . CYS A 1 114 ? -1.368 4.001 4.971 1.00 97.75 114 CYS A O 1
ATOM 947 N N . ASN A 1 115 ? -1.670 5.779 6.306 1.00 97.81 115 ASN A N 1
ATOM 948 C CA . ASN A 1 115 ? -0.355 6.369 6.035 1.00 97.81 115 ASN A CA 1
ATOM 949 C C . ASN A 1 115 ? 0.784 5.456 6.500 1.00 97.81 115 ASN A C 1
ATOM 951 O O . ASN A 1 115 ? 1.765 5.292 5.780 1.00 97.81 115 ASN A O 1
ATOM 955 N N . ARG A 1 116 ? 0.641 4.819 7.670 1.00 96.62 116 ARG A N 1
A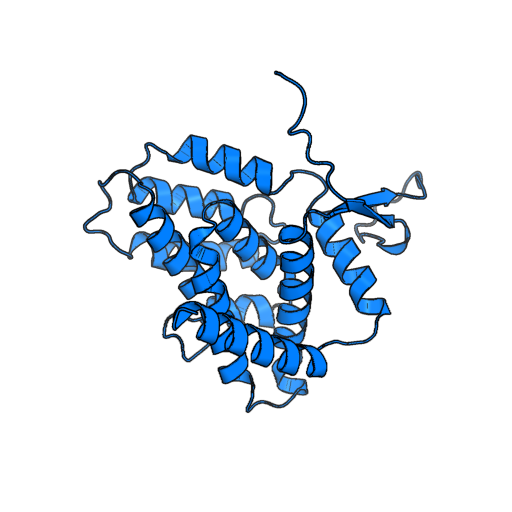TOM 956 C CA . ARG A 1 116 ? 1.627 3.860 8.179 1.00 96.62 116 ARG A CA 1
ATOM 957 C C . ARG A 1 116 ? 1.756 2.642 7.268 1.00 96.62 116 ARG A C 1
ATOM 959 O O . ARG A 1 116 ? 2.872 2.211 7.000 1.00 96.62 116 ARG A O 1
ATOM 966 N N . ILE A 1 117 ? 0.640 2.104 6.779 1.00 96.69 117 ILE A N 1
ATOM 967 C CA . ILE A 1 117 ? 0.658 0.986 5.830 1.00 96.69 117 ILE A CA 1
ATOM 968 C C . ILE A 1 117 ? 1.340 1.418 4.532 1.00 96.69 117 ILE A C 1
ATOM 970 O O . ILE A 1 117 ? 2.215 0.704 4.058 1.00 96.69 117 ILE A O 1
ATOM 974 N N . ILE A 1 118 ? 0.996 2.590 3.985 1.00 97.62 118 ILE A N 1
ATOM 975 C CA . ILE A 1 118 ? 1.663 3.137 2.795 1.00 97.62 118 ILE A CA 1
ATOM 976 C C . ILE A 1 118 ? 3.175 3.203 3.022 1.00 97.62 118 ILE A C 1
ATOM 978 O O . ILE A 1 118 ? 3.915 2.672 2.206 1.00 97.62 118 ILE A O 1
ATOM 982 N N . ASP A 1 119 ? 3.631 3.745 4.154 1.00 96.94 119 ASP A N 1
ATOM 983 C CA . ASP A 1 119 ? 5.056 3.814 4.497 1.00 96.94 119 ASP A CA 1
ATOM 984 C C . ASP A 1 119 ? 5.724 2.434 4.466 1.00 96.94 119 ASP A C 1
ATOM 986 O O . ASP A 1 119 ? 6.763 2.267 3.829 1.00 96.94 119 ASP A O 1
ATOM 990 N N . CYS A 1 120 ? 5.102 1.428 5.089 1.00 95.00 120 CYS A N 1
ATOM 991 C CA . CYS A 1 120 ? 5.592 0.051 5.057 1.00 95.00 120 CYS A CA 1
ATOM 992 C C . CYS A 1 120 ? 5.642 -0.520 3.633 1.00 95.00 120 CYS A C 1
ATOM 994 O O . CYS A 1 120 ? 6.543 -1.294 3.328 1.00 95.00 120 CYS A O 1
ATOM 996 N N . LEU A 1 121 ? 4.708 -0.145 2.760 1.00 94.56 121 LEU A N 1
ATOM 997 C CA . LEU A 1 121 ? 4.607 -0.625 1.380 1.00 94.56 121 LEU A CA 1
ATOM 998 C C . LEU A 1 121 ? 5.479 0.147 0.382 1.00 94.56 121 LEU A C 1
ATOM 1000 O O . LEU A 1 121 ? 5.645 -0.331 -0.737 1.00 94.56 121 LEU A O 1
ATOM 1004 N N . THR A 1 122 ? 5.995 1.325 0.749 1.00 96.12 122 THR A N 1
ATOM 1005 C CA . THR A 1 122 ? 6.748 2.208 -0.154 1.00 96.12 122 THR A CA 1
ATOM 1006 C C . THR A 1 122 ? 8.102 2.617 0.418 1.00 96.12 122 THR A C 1
ATOM 1008 O O . THR A 1 122 ? 9.132 2.155 -0.054 1.00 96.12 122 THR A O 1
ATOM 1011 N N . THR A 1 123 ? 8.123 3.492 1.424 1.00 95.81 123 THR A N 1
ATOM 1012 C CA . THR A 1 123 ? 9.337 4.021 2.057 1.00 95.81 123 THR A CA 1
ATOM 1013 C C . THR A 1 123 ? 9.011 4.461 3.481 1.00 95.81 123 THR A C 1
ATOM 1015 O O . THR A 1 123 ? 8.178 5.341 3.706 1.00 95.81 123 THR A O 1
ATOM 1018 N N . GLU A 1 124 ? 9.669 3.834 4.457 1.00 91.81 124 GLU A N 1
ATOM 1019 C CA . GLU A 1 124 ? 9.397 4.062 5.882 1.00 91.81 124 GLU A CA 1
ATOM 1020 C C . GLU A 1 124 ? 10.130 5.286 6.434 1.00 91.81 124 GLU A C 1
ATOM 1022 O O . GLU A 1 124 ? 9.610 5.984 7.302 1.00 91.81 124 GLU A O 1
ATOM 1027 N N . ASN A 1 125 ? 11.324 5.568 5.911 1.00 91.06 125 ASN A N 1
ATOM 1028 C CA . ASN A 1 125 ? 12.148 6.719 6.288 1.00 91.06 125 ASN A CA 1
ATOM 1029 C C . ASN A 1 125 ? 11.992 7.900 5.311 1.00 91.06 125 ASN A C 1
ATOM 1031 O O . ASN A 1 125 ? 12.525 8.980 5.551 1.00 91.06 125 ASN A O 1
ATOM 1035 N N . GLY A 1 126 ? 11.251 7.714 4.214 1.00 87.00 126 GLY A N 1
ATOM 1036 C CA . GLY A 1 126 ? 11.096 8.715 3.165 1.00 87.00 126 GLY A CA 1
ATOM 1037 C C . GLY A 1 126 ? 12.329 8.916 2.289 1.00 87.00 126 GLY A C 1
ATOM 1038 O O . GLY A 1 126 ? 12.311 9.858 1.506 1.00 87.00 126 GLY A O 1
ATOM 1039 N N . GLN A 1 127 ? 13.360 8.087 2.429 1.00 89.31 127 GLN A N 1
ATOM 1040 C CA . GLN A 1 127 ? 14.621 8.187 1.694 1.00 89.31 127 GLN A CA 1
ATOM 1041 C C . GLN A 1 127 ? 14.851 6.941 0.849 1.00 89.31 127 GLN A C 1
ATOM 1043 O O . GLN A 1 127 ? 15.114 7.043 -0.340 1.00 89.31 127 GLN A O 1
ATOM 1048 N N . GLU A 1 128 ? 14.705 5.768 1.459 1.00 93.69 128 GLU A N 1
ATOM 1049 C CA . GLU A 1 128 ? 14.999 4.485 0.837 1.00 93.69 128 GLU A CA 1
ATOM 1050 C C . GLU A 1 128 ? 13.717 3.659 0.685 1.00 93.69 128 GLU A C 1
ATOM 1052 O O . GLU A 1 128 ? 12.803 3.768 1.519 1.00 93.69 128 GLU A O 1
ATOM 1057 N N . PRO A 1 129 ? 13.624 2.820 -0.354 1.00 95.06 129 PRO A N 1
ATOM 1058 C CA . PRO A 1 129 ? 12.524 1.886 -0.508 1.00 95.06 129 PRO A CA 1
ATOM 1059 C C . PRO A 1 129 ? 12.429 0.945 0.695 1.00 95.06 129 PRO A C 1
ATOM 1061 O O . PRO A 1 129 ? 13.438 0.478 1.226 1.00 95.06 129 PRO A O 1
ATOM 1064 N N . SER A 1 130 ? 11.210 0.632 1.126 1.00 94.31 130 SER A N 1
ATOM 1065 C CA . SER A 1 130 ? 11.011 -0.356 2.181 1.00 94.31 130 SER A CA 1
ATOM 1066 C C . SER A 1 130 ? 11.400 -1.754 1.691 1.00 94.31 130 SER A C 1
ATOM 1068 O O . SER A 1 130 ? 11.324 -2.071 0.501 1.00 94.31 130 SER A O 1
ATOM 1070 N N . LEU A 1 131 ? 11.753 -2.642 2.623 1.00 89.81 131 LEU A N 1
ATOM 1071 C CA . LEU A 1 131 ? 12.052 -4.040 2.289 1.00 89.81 131 LEU A CA 1
ATOM 1072 C C . LEU A 1 131 ? 10.872 -4.727 1.587 1.00 89.81 131 LEU A C 1
ATOM 1074 O O . LEU A 1 131 ? 11.075 -5.528 0.681 1.00 89.81 131 LEU A O 1
ATOM 1078 N N . LEU A 1 132 ? 9.643 -4.379 1.975 1.00 89.25 132 LEU A N 1
ATOM 1079 C CA . LEU A 1 132 ? 8.418 -4.885 1.359 1.00 89.25 132 LEU A CA 1
ATOM 1080 C C . LEU A 1 132 ? 8.256 -4.401 -0.086 1.00 89.25 132 LEU A C 1
ATOM 1082 O O . LEU A 1 132 ? 7.861 -5.189 -0.945 1.00 89.25 132 LEU A O 1
ATOM 1086 N N . PHE A 1 133 ? 8.595 -3.138 -0.362 1.00 92.62 133 PHE A N 1
ATOM 1087 C CA . PHE A 1 133 ? 8.591 -2.590 -1.715 1.00 92.62 133 PHE A CA 1
ATOM 1088 C C . PHE A 1 133 ? 9.567 -3.359 -2.613 1.00 92.62 133 PHE A C 1
ATOM 1090 O O . PHE A 1 133 ? 9.170 -3.908 -3.640 1.00 92.62 133 PHE A O 1
ATOM 1097 N N . VAL A 1 134 ? 10.830 -3.475 -2.187 1.00 90.94 134 VAL A N 1
ATOM 1098 C CA . VAL A 1 134 ? 11.871 -4.180 -2.954 1.00 90.94 134 VAL A CA 1
ATOM 1099 C C . VAL A 1 134 ? 11.511 -5.654 -3.154 1.00 90.94 134 VAL A C 1
ATOM 1101 O O . VAL A 1 134 ? 11.630 -6.165 -4.268 1.00 90.94 134 VAL A O 1
ATOM 1104 N N . ALA A 1 135 ? 11.028 -6.338 -2.113 1.00 86.00 135 ALA A N 1
ATOM 1105 C CA . ALA A 1 135 ? 10.664 -7.752 -2.187 1.00 86.00 135 ALA A CA 1
ATOM 1106 C C . ALA A 1 135 ? 9.551 -8.015 -3.213 1.00 86.00 135 ALA A C 1
ATOM 1108 O O . ALA A 1 135 ? 9.705 -8.881 -4.070 1.00 86.00 135 ALA A O 1
ATOM 1109 N N . LEU A 1 136 ? 8.458 -7.242 -3.188 1.00 86.19 136 LEU A N 1
ATOM 1110 C CA . LEU A 1 136 ? 7.358 -7.434 -4.140 1.00 86.19 136 LEU A CA 1
ATOM 1111 C C . LEU A 1 136 ? 7.768 -7.156 -5.586 1.00 86.19 136 LEU A C 1
ATOM 1113 O O . LEU A 1 136 ? 7.335 -7.866 -6.497 1.00 86.19 136 LEU A O 1
ATOM 1117 N N . LEU A 1 137 ? 8.565 -6.113 -5.816 1.00 88.25 137 LEU A N 1
ATOM 1118 C CA . LEU A 1 137 ? 8.916 -5.726 -7.178 1.00 88.25 137 LEU A CA 1
ATOM 1119 C C . LEU A 1 137 ? 9.985 -6.633 -7.785 1.00 88.25 137 LEU A C 1
ATOM 1121 O O . LEU A 1 137 ? 9.831 -7.052 -8.931 1.00 88.25 137 LEU A O 1
ATOM 1125 N N . SER A 1 138 ? 11.006 -7.007 -7.011 1.00 83.06 138 SER A N 1
ATOM 1126 C CA . SER A 1 138 ? 12.042 -7.951 -7.457 1.00 83.06 138 SER A CA 1
ATOM 1127 C C . SER A 1 138 ? 11.489 -9.345 -7.776 1.00 83.06 138 SER A C 1
ATOM 1129 O O . SER A 1 138 ? 12.030 -10.038 -8.632 1.00 83.06 138 SER A O 1
ATOM 1131 N N . GLN A 1 139 ? 10.370 -9.735 -7.157 1.00 82.50 139 GLN A N 1
ATOM 1132 C CA . GLN A 1 139 ? 9.663 -10.992 -7.431 1.00 82.50 139 GLN A CA 1
ATOM 1133 C C . GLN A 1 139 ? 8.634 -10.885 -8.572 1.00 82.50 139 GLN A C 1
ATOM 1135 O O . GLN A 1 139 ? 7.883 -11.824 -8.824 1.00 82.50 139 GLN A O 1
ATOM 1140 N N . GLY A 1 140 ? 8.570 -9.749 -9.277 1.00 81.62 140 GLY A N 1
ATOM 1141 C CA . GLY A 1 140 ? 7.688 -9.583 -10.434 1.00 81.62 140 GLY A CA 1
ATOM 1142 C C . GLY A 1 140 ? 6.215 -9.375 -10.071 1.00 81.62 140 GLY A C 1
ATOM 1143 O O . GLY A 1 140 ? 5.324 -9.739 -10.844 1.00 81.62 140 GLY A O 1
ATOM 1144 N N . HIS A 1 141 ? 5.922 -8.762 -8.918 1.00 85.25 141 HIS A N 1
ATOM 1145 C CA . HIS A 1 141 ? 4.551 -8.473 -8.475 1.00 85.25 141 HIS A CA 1
ATOM 1146 C C . HIS A 1 141 ? 4.177 -6.977 -8.381 1.00 85.25 141 HIS A C 1
ATOM 1148 O O . HIS A 1 141 ? 3.483 -6.584 -7.435 1.00 85.25 141 HIS A O 1
ATOM 1154 N N . PRO A 1 142 ? 4.514 -6.130 -9.380 1.00 88.50 142 PRO A N 1
ATOM 1155 C CA . PRO A 1 142 ? 4.186 -4.703 -9.357 1.00 88.50 142 PRO A CA 1
ATOM 1156 C C . PRO A 1 142 ? 2.680 -4.433 -9.306 1.00 88.50 142 PRO A C 1
ATOM 1158 O O . PRO A 1 142 ? 2.221 -3.629 -8.497 1.00 88.50 142 PRO A O 1
ATOM 1161 N N . LEU A 1 143 ? 1.882 -5.152 -10.103 1.00 85.81 143 LEU A N 1
ATOM 1162 C CA . LEU A 1 143 ? 0.427 -4.976 -10.116 1.00 85.81 143 LEU A CA 1
ATOM 1163 C C . LEU A 1 143 ? -0.206 -5.323 -8.760 1.00 85.81 143 LEU A C 1
ATOM 1165 O O . LEU A 1 143 ? -1.150 -4.665 -8.336 1.00 85.81 143 LEU A O 1
ATOM 1169 N N . THR A 1 144 ? 0.304 -6.337 -8.058 1.00 87.06 144 THR A N 1
ATOM 1170 C CA . THR A 1 144 ? -0.205 -6.705 -6.730 1.00 87.06 144 THR A CA 1
ATOM 1171 C C . THR A 1 144 ? -0.031 -5.555 -5.743 1.00 87.06 144 THR A C 1
ATOM 1173 O O . THR A 1 144 ? -0.992 -5.195 -5.064 1.00 87.06 144 THR A O 1
ATOM 1176 N N . LEU A 1 145 ? 1.154 -4.937 -5.715 1.00 91.50 145 LEU A N 1
ATOM 1177 C CA . LEU A 1 145 ? 1.421 -3.776 -4.868 1.00 91.50 145 LEU A CA 1
ATOM 1178 C C . LEU A 1 145 ? 0.492 -2.604 -5.208 1.00 91.50 145 LEU A C 1
ATOM 1180 O O . LEU A 1 145 ? -0.120 -2.021 -4.317 1.00 91.50 145 LEU A O 1
ATOM 1184 N N . VAL A 1 146 ? 0.325 -2.302 -6.498 1.00 92.06 146 VAL A N 1
ATOM 1185 C CA . VAL A 1 146 ? -0.560 -1.222 -6.960 1.00 92.06 146 VAL A CA 1
ATOM 1186 C C . VAL A 1 146 ? -2.012 -1.450 -6.530 1.00 92.06 146 VAL A C 1
ATOM 1188 O O . VAL A 1 146 ? -2.660 -0.520 -6.054 1.00 92.06 146 VAL A O 1
ATOM 1191 N N . ILE A 1 147 ? -2.520 -2.683 -6.622 1.00 89.19 147 ILE A N 1
ATOM 1192 C CA . ILE A 1 147 ? -3.877 -3.014 -6.165 1.00 89.19 147 ILE A CA 1
ATOM 1193 C C . ILE A 1 147 ? -4.016 -2.857 -4.644 1.00 89.19 147 ILE A C 1
ATOM 1195 O O . ILE A 1 147 ? -5.038 -2.354 -4.180 1.00 89.19 147 ILE A O 1
ATOM 1199 N N . ILE A 1 148 ? -3.004 -3.239 -3.858 1.00 92.31 148 ILE A N 1
ATOM 1200 C CA . ILE A 1 148 ? -3.009 -3.022 -2.402 1.00 92.31 148 ILE A CA 1
ATOM 1201 C C . ILE A 1 148 ? -3.058 -1.519 -2.089 1.00 92.31 148 ILE A C 1
ATOM 1203 O O . ILE A 1 148 ? -3.887 -1.091 -1.288 1.00 92.31 148 ILE A O 1
ATOM 1207 N N . LEU A 1 149 ? -2.234 -0.706 -2.756 1.00 95.38 149 LEU A N 1
ATOM 1208 C CA . LEU A 1 149 ? -2.229 0.751 -2.585 1.00 95.38 149 LEU A CA 1
ATOM 1209 C C . LEU A 1 149 ? -3.577 1.373 -2.970 1.00 95.38 149 LEU A C 1
ATOM 1211 O O . LEU A 1 149 ? -4.108 2.201 -2.232 1.00 95.38 149 LEU A O 1
ATOM 1215 N N . LEU A 1 150 ? -4.179 0.929 -4.075 1.00 93.25 150 LEU A N 1
ATOM 1216 C CA . LEU A 1 150 ? -5.518 1.352 -4.479 1.00 93.25 150 LEU A CA 1
ATOM 1217 C C . LEU A 1 150 ? -6.560 1.029 -3.399 1.00 93.25 150 LEU A C 1
ATOM 1219 O O . LEU A 1 150 ? -7.333 1.907 -3.015 1.00 93.25 150 LEU A O 1
ATOM 1223 N N . LYS A 1 151 ? -6.566 -0.202 -2.869 1.00 93.12 151 LYS A N 1
ATOM 1224 C CA . LYS A 1 151 ? -7.486 -0.612 -1.796 1.00 93.12 151 LYS A CA 1
ATOM 1225 C C . LYS A 1 151 ? -7.389 0.297 -0.566 1.00 93.12 151 LYS A C 1
ATOM 1227 O O . LYS A 1 151 ? -8.423 0.560 0.046 1.00 93.12 151 LYS A O 1
ATOM 1232 N N . ILE A 1 152 ? -6.188 0.778 -0.221 1.00 96.31 152 ILE A N 1
ATOM 1233 C CA . ILE A 1 152 ? -5.960 1.729 0.883 1.00 96.31 152 ILE A CA 1
ATOM 1234 C C . ILE A 1 152 ? -6.593 3.089 0.572 1.00 96.31 152 ILE A C 1
ATOM 1236 O O . ILE A 1 152 ? -7.291 3.655 1.413 1.00 96.31 152 ILE A O 1
ATOM 1240 N N . ILE A 1 153 ? -6.393 3.612 -0.640 1.00 95.25 153 ILE A N 1
ATOM 1241 C CA . ILE A 1 153 ? -6.960 4.910 -1.032 1.00 95.25 153 ILE A CA 1
ATOM 1242 C C . ILE A 1 153 ? -8.489 4.869 -1.084 1.00 95.25 153 ILE A C 1
ATOM 1244 O O . ILE A 1 153 ? -9.136 5.844 -0.703 1.00 95.25 153 ILE A O 1
ATOM 1248 N N . LEU A 1 154 ? -9.076 3.737 -1.476 1.00 92.31 154 LEU A N 1
ATOM 1249 C CA . LEU A 1 154 ? -10.530 3.570 -1.511 1.00 92.31 154 LEU A CA 1
ATOM 1250 C C . LEU A 1 154 ? -11.175 3.576 -0.116 1.00 92.31 154 LEU A C 1
ATOM 1252 O O . LEU A 1 154 ? -12.293 4.061 0.025 1.00 92.31 154 LEU A O 1
ATOM 1256 N N . ILE A 1 155 ? -10.482 3.091 0.921 1.00 96.00 155 ILE A N 1
ATOM 1257 C CA . ILE A 1 155 ? -10.980 3.169 2.308 1.00 96.00 155 ILE A CA 1
ATOM 1258 C C . ILE A 1 155 ? -10.626 4.503 2.984 1.00 96.00 155 ILE A C 1
ATOM 1260 O O . ILE A 1 155 ? -11.287 4.913 3.934 1.00 96.00 155 ILE A O 1
ATOM 1264 N N . CYS A 1 156 ? -9.587 5.202 2.516 1.00 96.38 156 CYS A N 1
ATOM 1265 C CA . CYS A 1 156 ? -9.159 6.481 3.074 1.00 96.38 156 CYS A CA 1
ATOM 1266 C C . CYS A 1 156 ? -8.621 7.420 1.987 1.00 96.38 156 CYS A C 1
ATOM 1268 O O . CYS A 1 156 ? -7.415 7.515 1.753 1.00 96.38 156 CYS A O 1
ATOM 1270 N N . GLN A 1 157 ? -9.516 8.193 1.371 1.00 92.31 157 GLN A N 1
ATOM 1271 C CA . GLN A 1 157 ? -9.153 9.137 0.308 1.00 92.31 157 GLN A CA 1
ATOM 1272 C C . GLN A 1 157 ? -8.131 10.194 0.767 1.00 92.31 157 GLN A C 1
ATOM 1274 O O . GLN A 1 157 ? -7.271 10.608 -0.009 1.00 92.31 157 GLN A O 1
ATOM 1279 N N . ASN A 1 158 ? -8.167 10.583 2.047 1.00 93.69 158 ASN A N 1
ATOM 1280 C CA . ASN A 1 158 ? -7.224 11.539 2.638 1.00 93.69 158 ASN A CA 1
ATOM 1281 C C . ASN A 1 158 ? -5.773 11.021 2.678 1.00 93.69 158 ASN A C 1
ATOM 1283 O O . ASN A 1 158 ? -4.852 11.825 2.796 1.00 93.69 158 ASN A O 1
ATOM 1287 N N . ALA A 1 159 ? -5.550 9.708 2.557 1.00 97.06 159 ALA A N 1
ATOM 1288 C CA . ALA A 1 159 ? -4.209 9.129 2.481 1.00 97.06 159 ALA A CA 1
ATOM 1289 C C . ALA A 1 159 ? -3.556 9.323 1.097 1.00 97.06 159 ALA A C 1
ATOM 1291 O O . ALA A 1 159 ? -2.357 9.096 0.938 1.00 97.06 159 ALA A O 1
ATOM 1292 N N . ARG A 1 160 ? -4.312 9.780 0.085 1.00 94.12 160 ARG A N 1
ATOM 1293 C CA . ARG A 1 160 ? -3.819 9.936 -1.293 1.00 94.12 160 ARG A CA 1
ATOM 1294 C C . ARG A 1 160 ? -2.645 10.901 -1.398 1.00 94.12 160 ARG A C 1
ATOM 1296 O O . ARG A 1 160 ? -1.661 10.571 -2.047 1.00 94.12 160 ARG A O 1
ATOM 1303 N N . SER A 1 161 ? -2.709 12.058 -0.740 1.00 93.62 161 SER A N 1
ATOM 1304 C CA . SER A 1 161 ? -1.598 13.016 -0.788 1.00 93.62 161 SER A CA 1
ATOM 1305 C C . SER A 1 161 ? -0.326 12.449 -0.158 1.00 93.62 161 SER A C 1
ATOM 1307 O O . SER A 1 161 ? 0.773 12.752 -0.607 1.00 93.62 161 SER A O 1
ATOM 1309 N N . HIS A 1 162 ? -0.471 11.616 0.877 1.00 97.06 162 HIS A N 1
ATOM 1310 C CA . HIS A 1 162 ? 0.657 10.934 1.506 1.00 97.06 162 HIS A CA 1
ATOM 1311 C C . HIS A 1 162 ? 1.274 9.910 0.552 1.00 97.06 162 HIS A C 1
ATOM 1313 O O . HIS A 1 162 ? 2.485 9.911 0.361 1.00 97.06 162 HIS A O 1
ATOM 1319 N N . LEU A 1 163 ? 0.443 9.109 -0.122 1.00 97.31 163 LEU A N 1
ATOM 1320 C CA . LEU A 1 163 ? 0.898 8.195 -1.169 1.00 97.31 163 LEU A CA 1
ATOM 1321 C C . LEU A 1 163 ? 1.665 8.931 -2.273 1.00 97.31 163 LEU A C 1
ATOM 1323 O O . LEU A 1 163 ? 2.777 8.535 -2.594 1.00 97.31 163 LEU A O 1
ATOM 1327 N N . GLU A 1 164 ? 1.124 10.027 -2.805 1.00 94.62 164 GLU A N 1
ATOM 1328 C CA . GLU A 1 164 ? 1.780 10.822 -3.854 1.00 94.62 164 GLU A CA 1
ATOM 1329 C C . GLU A 1 164 ? 3.173 11.318 -3.421 1.00 94.62 164 GLU A C 1
ATOM 1331 O O . GLU A 1 164 ? 4.128 11.212 -4.191 1.00 94.62 164 GLU A O 1
ATOM 1336 N N . ILE A 1 165 ? 3.326 11.767 -2.168 1.00 96.06 165 ILE A N 1
ATOM 1337 C CA . ILE A 1 165 ? 4.633 12.146 -1.601 1.00 96.06 165 ILE A CA 1
ATOM 1338 C C . ILE A 1 165 ? 5.582 10.943 -1.552 1.00 96.06 165 ILE A C 1
ATOM 1340 O O . ILE A 1 165 ? 6.747 11.054 -1.923 1.00 96.06 165 ILE A O 1
ATOM 1344 N N . ARG A 1 166 ? 5.105 9.775 -1.114 1.00 97.31 166 ARG A N 1
ATOM 1345 C CA . ARG A 1 166 ? 5.944 8.573 -1.027 1.00 97.31 166 ARG A CA 1
ATOM 1346 C C . ARG A 1 166 ? 6.388 8.056 -2.388 1.00 97.31 166 ARG A C 1
ATOM 1348 O O . ARG A 1 166 ? 7.524 7.608 -2.512 1.00 97.31 166 ARG A O 1
ATOM 1355 N N . ILE A 1 167 ? 5.539 8.164 -3.407 1.00 95.12 167 ILE A N 1
ATOM 1356 C CA . ILE A 1 167 ? 5.936 7.835 -4.777 1.00 95.12 167 ILE A CA 1
ATOM 1357 C C . ILE A 1 167 ? 6.967 8.843 -5.298 1.00 95.12 167 ILE A C 1
ATOM 1359 O O . ILE A 1 167 ? 7.934 8.428 -5.929 1.00 95.12 167 ILE A O 1
ATOM 1363 N N . ALA A 1 168 ? 6.825 10.137 -4.993 1.00 92.50 168 ALA A N 1
ATOM 1364 C CA . ALA A 1 168 ? 7.838 11.132 -5.348 1.00 92.50 168 ALA A CA 1
ATOM 1365 C C . ALA A 1 168 ? 9.203 10.808 -4.717 1.00 92.50 168 ALA A C 1
ATOM 1367 O O . ALA A 1 168 ? 10.212 10.828 -5.414 1.00 92.50 168 ALA A O 1
ATOM 1368 N N . ASN A 1 169 ? 9.227 10.413 -3.441 1.00 94.19 169 ASN A N 1
ATOM 1369 C CA . ASN A 1 169 ? 10.462 9.998 -2.772 1.00 94.19 169 ASN A CA 1
ATOM 1370 C C . ASN A 1 169 ? 11.107 8.775 -3.443 1.00 94.19 169 ASN A C 1
ATOM 1372 O O . ASN A 1 169 ? 12.321 8.747 -3.618 1.00 94.19 169 ASN A O 1
ATOM 1376 N N . LEU A 1 170 ? 10.306 7.782 -3.847 1.00 93.81 170 LEU A N 1
ATOM 1377 C CA . LEU A 1 170 ? 10.806 6.620 -4.588 1.00 93.81 170 LEU A CA 1
ATOM 1378 C C . LEU A 1 170 ? 11.397 7.024 -5.942 1.00 93.81 170 LEU A C 1
ATOM 1380 O O . LEU A 1 170 ? 12.467 6.544 -6.296 1.00 93.81 170 LEU A O 1
ATOM 1384 N N . ILE A 1 171 ? 10.736 7.918 -6.682 1.00 90.44 171 ILE A N 1
ATOM 1385 C CA . ILE A 1 171 ? 11.268 8.437 -7.950 1.00 90.44 171 ILE A CA 1
ATOM 1386 C C . ILE A 1 171 ? 12.626 9.096 -7.708 1.00 90.44 171 ILE A C 1
ATOM 1388 O O . ILE A 1 171 ? 13.596 8.707 -8.348 1.00 90.44 171 ILE A O 1
ATOM 1392 N N . SER A 1 172 ? 12.719 10.012 -6.740 1.00 91.75 172 SER A N 1
ATOM 1393 C CA . SER A 1 172 ? 13.976 10.691 -6.413 1.00 91.75 172 SER A CA 1
ATOM 1394 C C . SER A 1 172 ? 15.082 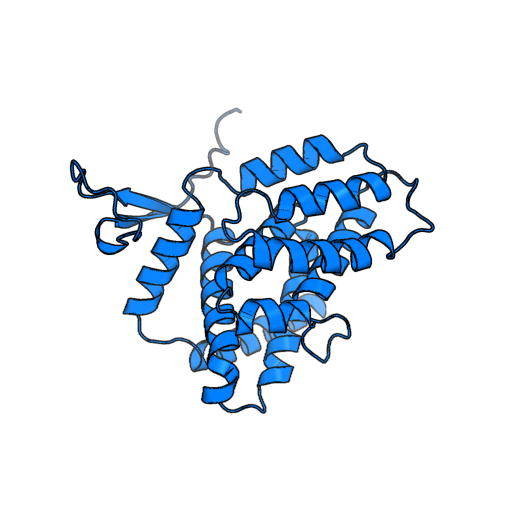9.730 -5.976 1.00 91.75 172 SER A C 1
ATOM 1396 O O . SER A 1 172 ? 16.241 9.956 -6.307 1.00 91.75 172 SER A O 1
ATOM 1398 N N . TYR A 1 173 ? 14.748 8.644 -5.274 1.00 90.81 173 TYR A N 1
ATOM 1399 C CA . TYR A 1 173 ? 15.723 7.612 -4.925 1.00 90.81 173 TYR A CA 1
ATOM 1400 C C . TYR A 1 173 ? 16.288 6.912 -6.169 1.00 90.81 173 TYR A C 1
ATOM 1402 O O . TYR A 1 173 ? 17.493 6.699 -6.254 1.00 90.81 173 TYR A O 1
ATOM 1410 N N . TYR A 1 174 ? 15.440 6.581 -7.147 1.00 90.56 174 TYR A N 1
ATOM 1411 C CA . TYR A 1 174 ? 15.855 5.862 -8.356 1.00 90.56 174 TYR A CA 1
ATOM 1412 C C . TYR A 1 174 ? 16.408 6.752 -9.478 1.00 90.56 174 TYR A C 1
ATOM 1414 O O . TYR A 1 174 ? 16.943 6.227 -10.448 1.00 90.56 174 TYR A O 1
ATOM 1422 N N . GLU A 1 175 ? 16.349 8.081 -9.357 1.00 88.19 175 GLU A N 1
ATOM 1423 C CA . GLU A 1 175 ? 16.849 9.018 -10.378 1.00 88.19 175 GLU A CA 1
ATOM 1424 C C . GLU A 1 175 ? 18.339 8.840 -10.714 1.00 88.19 175 GLU A C 1
ATOM 1426 O O . GLU A 1 175 ? 18.750 9.135 -11.836 1.00 88.19 175 GLU A O 1
ATOM 1431 N N . SER A 1 176 ? 19.153 8.374 -9.762 1.00 85.62 176 SER A N 1
ATOM 1432 C CA . SER A 1 176 ? 20.594 8.167 -9.955 1.00 85.62 176 SER A CA 1
ATOM 1433 C C . SER A 1 176 ? 20.971 6.798 -10.530 1.00 85.62 176 SER A C 1
ATOM 1435 O O . SER A 1 176 ? 22.156 6.544 -10.735 1.00 85.62 176 SER A O 1
ATOM 1437 N N . TYR A 1 177 ? 20.002 5.907 -10.734 1.00 87.06 177 TYR A N 1
ATOM 1438 C CA . TYR A 1 177 ? 20.225 4.533 -11.185 1.00 87.06 177 TYR A CA 1
ATOM 1439 C C . TYR A 1 177 ? 20.056 4.421 -12.701 1.00 87.06 177 TYR A C 1
ATOM 1441 O O . TYR A 1 177 ? 19.394 5.247 -13.336 1.00 87.06 177 TYR A O 1
ATOM 1449 N N . SER A 1 178 ? 20.668 3.399 -13.300 1.00 86.31 178 SER A N 1
ATOM 1450 C CA . SER A 1 178 ? 20.476 3.134 -14.726 1.00 86.31 178 SER A CA 1
ATOM 1451 C C . SER A 1 178 ? 19.089 2.545 -15.005 1.00 86.31 178 SER A C 1
ATOM 1453 O O . SER A 1 178 ? 18.474 1.902 -14.155 1.00 86.31 178 SER A O 1
ATOM 1455 N N . GLU A 1 179 ? 18.588 2.739 -16.226 1.00 79.69 179 GLU A N 1
ATOM 1456 C CA . GLU A 1 179 ? 17.279 2.216 -16.639 1.00 79.69 179 GLU A CA 1
ATOM 1457 C C . GLU A 1 179 ? 17.199 0.685 -16.506 1.00 79.69 179 GLU A C 1
ATOM 1459 O O . GLU A 1 179 ? 16.175 0.144 -16.082 1.00 79.69 179 GLU A O 1
ATOM 1464 N N . ASP A 1 180 ? 18.300 -0.010 -16.802 1.00 80.00 180 ASP A N 1
ATOM 1465 C CA . ASP A 1 180 ? 18.412 -1.466 -16.688 1.00 80.00 180 ASP A CA 1
ATOM 1466 C C . ASP A 1 180 ? 18.249 -1.942 -15.233 1.00 80.00 180 ASP A C 1
ATOM 1468 O O . ASP A 1 180 ? 17.585 -2.946 -14.969 1.00 80.00 180 ASP A O 1
ATOM 1472 N N . GLU A 1 181 ? 18.784 -1.191 -14.267 1.00 80.44 181 GLU A N 1
ATOM 1473 C CA . GLU A 1 181 ? 18.653 -1.484 -12.832 1.00 80.44 181 GLU A CA 1
ATOM 1474 C C . GLU A 1 181 ? 17.245 -1.184 -12.296 1.00 80.44 181 GLU A C 1
ATOM 1476 O O . GLU A 1 181 ? 16.827 -1.750 -11.281 1.00 80.44 181 GLU A O 1
ATOM 1481 N N . CYS A 1 182 ? 16.493 -0.327 -12.992 1.00 86.00 182 CYS A N 1
ATOM 1482 C CA . CYS A 1 182 ? 15.193 0.182 -12.568 1.00 86.00 182 CYS A CA 1
ATOM 1483 C C . CYS A 1 182 ? 13.989 -0.472 -13.253 1.00 86.00 182 CYS A C 1
ATOM 1485 O O . CYS A 1 182 ? 12.862 -0.074 -12.959 1.00 86.00 182 CYS A O 1
ATOM 1487 N N . GLN A 1 183 ? 14.169 -1.477 -14.115 1.00 84.62 183 GLN A N 1
ATOM 1488 C CA . GLN A 1 183 ? 13.074 -2.068 -14.907 1.00 84.62 183 GLN A CA 1
ATOM 1489 C C . GLN A 1 183 ? 11.837 -2.461 -14.079 1.00 84.62 183 GLN A C 1
ATOM 1491 O O . GLN A 1 183 ? 10.696 -2.219 -14.467 1.00 84.62 183 GLN A O 1
ATOM 1496 N N . TRP A 1 184 ? 12.033 -3.027 -12.890 1.00 86.12 184 TRP A N 1
ATOM 1497 C CA . TRP A 1 184 ? 10.943 -3.408 -11.988 1.00 86.12 184 TRP A CA 1
ATOM 1498 C C . TRP A 1 184 ? 10.227 -2.198 -11.358 1.00 86.12 184 TRP A C 1
ATOM 1500 O O . TRP A 1 184 ? 9.010 -2.248 -11.166 1.00 86.12 184 TRP A O 1
ATOM 1510 N N . VAL A 1 185 ? 10.945 -1.101 -11.086 1.00 88.69 185 VAL A N 1
ATOM 1511 C CA . VAL A 1 185 ? 10.366 0.177 -10.629 1.00 88.69 185 VAL A CA 1
ATOM 1512 C C . VAL A 1 185 ? 9.583 0.829 -11.760 1.00 88.69 185 VAL A C 1
ATOM 1514 O O . VAL A 1 185 ? 8.459 1.270 -11.542 1.00 88.69 185 VAL A O 1
ATOM 1517 N N . ILE A 1 186 ? 10.153 0.857 -12.965 1.00 87.12 186 ILE A N 1
ATOM 1518 C CA . ILE A 1 186 ? 9.523 1.386 -14.179 1.00 87.12 186 ILE A CA 1
ATOM 1519 C C . ILE A 1 186 ? 8.184 0.683 -14.412 1.00 87.12 186 ILE A C 1
ATOM 1521 O O . ILE A 1 186 ? 7.142 1.338 -14.432 1.00 87.12 186 ILE A O 1
ATOM 1525 N N . ASN A 1 187 ? 8.189 -0.652 -14.422 1.00 86.25 187 ASN A N 1
ATOM 1526 C CA . ASN A 1 187 ? 6.975 -1.459 -14.543 1.00 86.25 187 ASN A CA 1
ATOM 1527 C C . ASN A 1 187 ? 5.951 -1.139 -13.439 1.00 86.25 187 ASN A C 1
ATOM 1529 O O . ASN A 1 187 ? 4.754 -1.025 -13.705 1.00 86.25 187 ASN A O 1
ATOM 1533 N N . PHE A 1 188 ? 6.396 -0.982 -12.187 1.00 91.62 188 PHE A N 1
ATOM 1534 C CA . PHE A 1 188 ? 5.519 -0.560 -11.092 1.00 91.62 188 PHE A CA 1
ATOM 1535 C C . PHE A 1 188 ? 4.889 0.812 -11.346 1.00 91.62 188 PHE A C 1
ATOM 1537 O O . PHE A 1 188 ? 3.679 0.952 -11.166 1.00 91.62 188 PHE A O 1
ATOM 1544 N N . MET A 1 189 ? 5.671 1.798 -11.790 1.00 90.81 189 MET A N 1
ATOM 1545 C CA . MET A 1 189 ? 5.172 3.140 -12.085 1.00 90.81 189 MET A CA 1
ATOM 1546 C C . MET A 1 189 ? 4.153 3.114 -13.227 1.00 90.81 189 MET A C 1
ATOM 1548 O O . MET A 1 189 ? 3.124 3.776 -13.129 1.00 90.81 189 MET A O 1
ATOM 1552 N N . GLU A 1 190 ? 4.366 2.319 -14.276 1.00 86.75 190 GLU A N 1
ATOM 1553 C CA . GLU A 1 190 ? 3.385 2.161 -15.357 1.00 86.75 190 GLU A CA 1
ATOM 1554 C C . GLU A 1 190 ? 2.050 1.602 -14.839 1.00 86.75 190 GLU A C 1
ATOM 1556 O O . GLU A 1 190 ? 0.993 2.202 -15.059 1.00 86.75 190 GLU A O 1
ATOM 1561 N N . PHE A 1 191 ? 2.084 0.503 -14.073 1.00 87.25 191 PHE A N 1
ATOM 1562 C CA . PHE A 1 191 ? 0.877 -0.049 -13.450 1.00 87.25 191 PHE A CA 1
ATOM 1563 C C . PHE A 1 191 ? 0.203 0.951 -12.507 1.00 87.25 191 PHE A C 1
ATOM 1565 O O . PHE A 1 191 ? -1.027 1.061 -12.514 1.00 87.25 191 PHE A O 1
ATOM 1572 N N . PHE A 1 192 ? 0.987 1.667 -11.697 1.00 90.25 192 PHE A N 1
ATOM 1573 C CA . PHE A 1 192 ? 0.499 2.659 -10.744 1.00 90.25 192 PHE A CA 1
ATOM 1574 C C . PHE A 1 192 ? -0.257 3.773 -11.465 1.00 90.25 192 PHE A C 1
ATOM 1576 O O . PHE A 1 192 ? -1.415 4.037 -11.147 1.00 90.25 192 PHE A O 1
ATOM 1583 N N . ASN A 1 193 ? 0.362 4.367 -12.482 1.00 86.50 193 ASN A N 1
ATOM 1584 C CA . ASN A 1 193 ? -0.201 5.484 -13.229 1.00 86.50 193 ASN A CA 1
ATOM 1585 C C . ASN A 1 193 ? -1.491 5.108 -13.945 1.00 86.50 193 ASN A C 1
ATOM 1587 O O . ASN A 1 193 ? -2.494 5.804 -13.802 1.00 86.50 193 ASN A O 1
ATOM 1591 N N . ILE A 1 194 ? -1.497 3.977 -14.650 1.00 83.56 194 ILE A N 1
ATOM 1592 C CA . ILE A 1 194 ? -2.689 3.513 -15.366 1.00 83.56 194 ILE A CA 1
ATOM 1593 C C . ILE A 1 194 ? -3.808 3.183 -14.374 1.00 83.56 194 ILE A C 1
ATOM 1595 O O . ILE A 1 194 ? -4.951 3.589 -14.576 1.00 83.56 194 ILE A O 1
ATOM 1599 N N . THR A 1 195 ? -3.495 2.492 -13.272 1.00 85.75 195 THR A N 1
ATOM 1600 C CA . THR A 1 195 ? -4.503 2.146 -12.261 1.00 85.75 195 THR A CA 1
ATOM 1601 C C . THR A 1 195 ? -5.095 3.403 -11.635 1.00 85.75 195 THR A C 1
ATOM 1603 O O . THR A 1 195 ? -6.310 3.567 -11.614 1.00 85.75 195 THR A O 1
ATOM 1606 N N . PHE A 1 196 ? -4.270 4.327 -11.150 1.00 84.19 196 PHE A N 1
ATOM 1607 C CA . PHE A 1 196 ? -4.780 5.531 -10.501 1.00 84.19 196 PHE A CA 1
ATOM 1608 C C . PHE A 1 196 ? -5.426 6.517 -11.479 1.00 84.19 196 PHE A C 1
ATOM 1610 O O . PHE A 1 196 ? -6.294 7.262 -11.040 1.00 84.19 196 PHE A O 1
ATOM 1617 N N . ALA A 1 197 ? -5.095 6.495 -12.775 1.00 81.12 197 ALA A N 1
ATOM 1618 C CA . ALA A 1 197 ? -5.848 7.219 -13.802 1.00 81.12 197 ALA A CA 1
ATOM 1619 C C . ALA A 1 197 ? -7.259 6.633 -13.975 1.00 81.12 197 ALA A C 1
ATOM 1621 O O . ALA A 1 197 ? -8.241 7.354 -13.819 1.00 81.12 197 ALA A O 1
ATOM 1622 N N . ILE A 1 198 ? -7.365 5.309 -14.154 1.00 76.44 198 ILE A N 1
ATOM 1623 C CA . ILE A 1 198 ? -8.648 4.591 -14.266 1.00 76.44 198 ILE A CA 1
ATOM 1624 C C . ILE A 1 198 ? -9.570 4.880 -13.072 1.00 76.44 198 ILE A C 1
ATOM 1626 O O . ILE A 1 198 ? -10.774 5.025 -13.251 1.00 76.44 198 ILE A O 1
ATOM 1630 N N . TYR A 1 199 ? -9.018 4.954 -11.857 1.00 76.50 199 TYR A N 1
ATOM 1631 C CA . TYR A 1 199 ? -9.796 5.187 -10.632 1.00 76.50 199 TYR A CA 1
ATOM 1632 C C . TYR A 1 199 ? -9.935 6.669 -10.238 1.00 76.50 199 TYR A C 1
ATOM 1634 O O . TYR A 1 199 ? -10.704 6.978 -9.330 1.00 76.50 199 TYR A O 1
ATOM 1642 N N . ALA A 1 200 ? -9.199 7.593 -10.865 1.00 67.50 200 ALA A N 1
ATOM 1643 C CA . ALA A 1 200 ? -9.343 9.033 -10.628 1.00 67.50 200 ALA A CA 1
ATOM 1644 C C . ALA A 1 200 ? -10.323 9.702 -11.598 1.00 67.50 200 ALA A C 1
ATOM 1646 O O . ALA A 1 200 ? -10.833 10.780 -11.292 1.00 67.50 200 ALA A O 1
ATOM 1647 N N . GLU A 1 201 ? -10.558 9.098 -12.758 1.00 58.22 201 GLU A N 1
ATOM 1648 C CA . GLU A 1 201 ? -11.451 9.624 -13.782 1.00 58.22 201 GLU A CA 1
ATOM 1649 C C . GLU A 1 201 ? -12.896 9.161 -13.535 1.00 58.22 201 GLU A C 1
ATOM 1651 O O . GLU A 1 201 ? -13.143 8.027 -13.129 1.00 58.22 201 GLU A O 1
ATOM 1656 N N . ASN A 1 202 ? -13.882 10.010 -13.853 1.00 54.75 202 ASN A N 1
ATOM 1657 C CA . ASN A 1 202 ? -15.298 9.618 -13.943 1.00 54.75 202 ASN A CA 1
ATOM 1658 C C . ASN A 1 202 ? -15.545 8.731 -15.181 1.00 54.75 202 ASN A C 1
ATOM 1660 O O . ASN A 1 202 ? -16.538 8.893 -15.882 1.00 54.75 202 ASN A O 1
ATOM 1664 N N . ILE A 1 203 ? -14.617 7.832 -15.502 1.00 55.41 203 ILE A N 1
ATOM 1665 C CA . ILE A 1 203 ? -14.637 6.997 -16.695 1.00 55.41 203 ILE A CA 1
ATOM 1666 C C . ILE A 1 203 ? -14.688 5.544 -16.241 1.00 55.41 203 ILE A C 1
ATOM 1668 O O . ILE A 1 203 ? -13.782 5.022 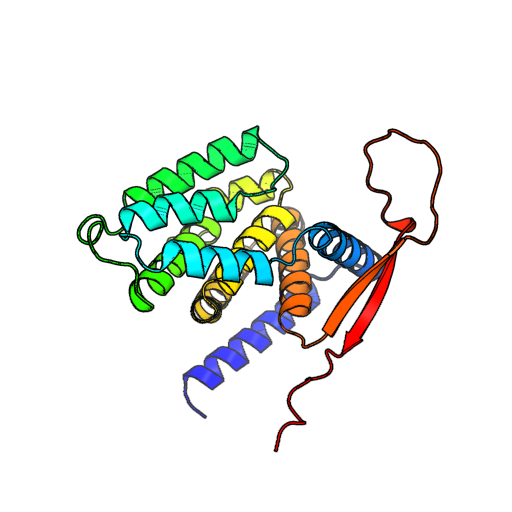-15.595 1.00 55.41 203 ILE A O 1
ATOM 1672 N N . GLU A 1 204 ? -15.783 4.877 -16.574 1.00 60.62 204 GLU A N 1
ATOM 1673 C CA . GLU A 1 204 ? -15.944 3.458 -16.345 1.00 60.62 204 GLU A CA 1
ATOM 1674 C C . GLU A 1 204 ? -15.309 2.676 -17.494 1.00 60.62 204 GLU A C 1
ATOM 1676 O O . GLU A 1 204 ? -15.744 2.746 -18.643 1.00 60.62 204 GLU A O 1
ATOM 1681 N N . TYR A 1 205 ? -14.259 1.923 -17.168 1.00 63.22 205 TYR A N 1
ATOM 1682 C CA . TYR A 1 205 ? -13.644 0.968 -18.082 1.00 63.22 205 TYR A CA 1
ATOM 1683 C C . TYR A 1 205 ? -14.280 -0.414 -17.897 1.00 63.22 205 TYR A C 1
ATOM 1685 O O . TYR A 1 205 ? -14.284 -0.952 -16.780 1.00 63.22 205 TYR A O 1
ATOM 1693 N N . ASN A 1 206 ? -14.781 -0.974 -18.998 1.00 64.38 206 ASN A N 1
ATOM 1694 C CA . ASN A 1 206 ? -15.448 -2.269 -19.099 1.00 64.38 206 ASN A CA 1
ATOM 1695 C C . ASN A 1 206 ? -14.723 -3.168 -20.108 1.00 64.38 206 ASN A C 1
ATOM 1697 O O . ASN A 1 206 ? -14.190 -2.692 -21.112 1.00 64.38 206 ASN A O 1
ATOM 1701 N N . LEU A 1 207 ? -14.710 -4.477 -19.853 1.00 66.56 207 LEU A N 1
ATOM 1702 C CA . LEU A 1 207 ? -14.200 -5.471 -20.799 1.00 66.56 207 LEU A CA 1
ATOM 1703 C C . LEU A 1 207 ? -15.353 -6.285 -21.366 1.00 66.56 207 LEU A C 1
ATOM 1705 O O . LEU A 1 207 ? -16.149 -6.839 -20.614 1.00 66.56 207 LEU A O 1
ATOM 1709 N N . ILE A 1 208 ? -15.391 -6.408 -22.690 1.00 68.50 208 ILE A N 1
ATOM 1710 C CA . ILE A 1 208 ? -16.296 -7.324 -23.383 1.00 68.50 208 ILE A CA 1
ATOM 1711 C C . ILE A 1 208 ? -15.455 -8.467 -23.938 1.00 68.50 208 ILE A C 1
ATOM 1713 O O . ILE A 1 208 ? -14.540 -8.242 -24.740 1.00 68.50 208 ILE A O 1
ATOM 1717 N N . LYS A 1 209 ? -15.757 -9.691 -23.497 1.00 71.44 209 LYS A N 1
ATOM 1718 C CA . LYS A 1 209 ? -15.185 -10.909 -24.071 1.00 71.44 209 LYS A CA 1
ATOM 1719 C C . LYS A 1 209 ? -15.827 -11.126 -25.441 1.00 71.44 209 LYS A C 1
ATOM 1721 O O . LYS A 1 209 ? -17.045 -11.205 -25.542 1.00 71.44 209 LYS A O 1
ATOM 1726 N N . MET A 1 210 ? -15.019 -11.166 -26.494 1.00 68.75 210 MET A N 1
ATOM 1727 C CA . MET A 1 210 ? -15.508 -11.209 -27.879 1.00 68.75 210 MET A CA 1
ATOM 1728 C C . MET A 1 210 ? -15.758 -12.631 -28.398 1.00 68.75 210 MET A C 1
ATOM 1730 O O . MET A 1 210 ? -16.359 -12.778 -29.459 1.00 68.75 210 MET A O 1
ATOM 1734 N N . LYS A 1 211 ? -15.290 -13.667 -27.688 1.00 59.25 211 LYS A N 1
ATOM 1735 C CA . LYS A 1 211 ? -15.478 -15.078 -28.055 1.00 59.25 211 LYS A CA 1
ATOM 1736 C C . LYS A 1 211 ? -15.748 -15.939 -26.820 1.00 59.25 211 LYS A C 1
ATOM 1738 O O . LYS A 1 211 ? -14.975 -15.916 -25.860 1.00 59.25 211 LYS A O 1
ATOM 1743 N N . GLU A 1 212 ? -16.847 -16.685 -26.843 1.00 52.00 212 GLU A N 1
ATOM 1744 C CA . GLU A 1 212 ? -17.087 -17.810 -25.940 1.00 52.00 212 GLU A CA 1
ATOM 1745 C C . GLU A 1 212 ? -16.425 -19.042 -26.556 1.00 52.00 212 GLU A C 1
ATOM 1747 O O . GLU A 1 212 ? -17.049 -19.764 -27.324 1.00 52.00 212 GLU A O 1
ATOM 1752 N N . ASP A 1 213 ? -15.139 -19.255 -26.282 1.00 49.59 213 ASP A N 1
ATOM 1753 C CA . ASP A 1 213 ? -14.525 -20.522 -26.667 1.00 49.59 213 ASP A CA 1
ATOM 1754 C C . AS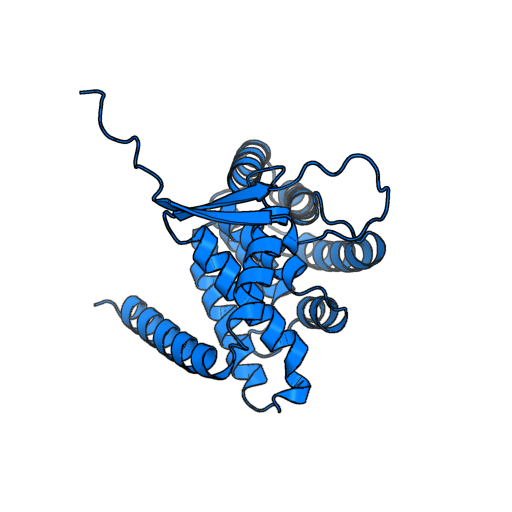P A 1 213 ? -14.973 -21.598 -25.669 1.00 49.59 213 ASP A C 1
ATOM 1756 O O . ASP A 1 213 ? -14.631 -21.571 -24.480 1.00 49.59 213 ASP A O 1
ATOM 1760 N N . GLU A 1 214 ? -15.796 -22.520 -26.169 1.00 50.91 214 GLU A N 1
ATOM 1761 C CA . GLU A 1 214 ? -16.077 -23.802 -25.542 1.00 50.91 214 GLU A CA 1
ATOM 1762 C C . GLU A 1 214 ? -14.751 -24.554 -25.358 1.00 50.91 214 GLU A C 1
ATOM 1764 O O . GLU A 1 214 ? -14.001 -24.788 -26.303 1.00 50.91 214 GLU A O 1
ATOM 1769 N N . THR A 1 215 ? -14.479 -24.965 -24.119 1.00 46.75 215 THR A N 1
ATOM 1770 C CA . THR A 1 215 ? -13.434 -25.928 -23.734 1.00 46.75 215 THR A CA 1
ATOM 1771 C C . THR A 1 215 ? -11.977 -25.549 -24.046 1.00 46.75 215 THR A C 1
ATOM 1773 O O . THR A 1 215 ? -11.409 -25.971 -25.046 1.00 46.75 215 THR A O 1
ATOM 1776 N N . ASN A 1 216 ? -11.295 -24.902 -23.092 1.00 39.09 216 ASN A N 1
ATOM 1777 C CA . ASN A 1 216 ? -9.911 -25.287 -22.793 1.00 39.09 216 ASN A CA 1
ATOM 1778 C C . ASN A 1 216 ? -9.514 -24.925 -21.351 1.00 39.09 216 ASN A C 1
ATOM 1780 O O . ASN A 1 216 ? -9.485 -23.756 -20.971 1.00 39.09 216 ASN A O 1
ATOM 1784 N N . TYR A 1 217 ? -9.228 -25.949 -20.543 1.00 42.75 217 TYR A N 1
ATOM 1785 C CA . TYR A 1 217 ? -8.687 -25.847 -19.183 1.00 42.75 217 TYR A CA 1
ATOM 1786 C C . TYR A 1 217 ? -7.176 -25.582 -19.237 1.00 42.75 217 TYR A C 1
ATOM 1788 O O . TYR A 1 217 ? -6.392 -26.368 -18.711 1.00 42.75 217 TYR A O 1
ATOM 1796 N N . ASP A 1 218 ? -6.759 -24.493 -19.881 1.00 38.53 218 ASP A N 1
ATOM 1797 C CA . ASP A 1 218 ? -5.376 -24.036 -19.777 1.00 38.53 218 ASP A CA 1
ATOM 1798 C C . ASP A 1 218 ? -5.330 -22.623 -19.193 1.00 38.53 218 ASP A C 1
ATOM 1800 O O . ASP A 1 218 ? -5.979 -21.687 -19.660 1.00 38.53 218 ASP A O 1
ATOM 1804 N N . SER A 1 219 ? -4.623 -22.502 -18.076 1.00 47.06 219 SER A N 1
ATOM 1805 C CA . SER A 1 219 ? -4.692 -21.412 -17.104 1.00 47.06 219 SER A CA 1
ATOM 1806 C C . SER A 1 219 ? -3.902 -20.165 -17.511 1.00 47.06 219 SER A C 1
ATOM 1808 O O . SER A 1 219 ? -3.341 -19.478 -16.656 1.00 47.06 219 SER A O 1
ATOM 1810 N N . HIS A 1 220 ? -3.857 -19.845 -18.803 1.00 48.12 220 HIS A N 1
ATOM 1811 C CA . HIS A 1 220 ? -3.291 -18.593 -19.290 1.00 48.12 220 HIS A CA 1
ATOM 1812 C C . HIS A 1 220 ? -4.407 -17.653 -19.735 1.00 48.12 220 HIS A C 1
ATOM 1814 O O . HIS A 1 220 ? -5.174 -17.922 -20.653 1.00 48.12 220 HIS A O 1
ATOM 1820 N N . LEU A 1 221 ? -4.510 -16.531 -19.027 1.00 57.88 221 LEU A N 1
ATOM 1821 C CA . LEU A 1 221 ? -5.504 -15.503 -19.277 1.00 57.88 221 LEU A CA 1
ATOM 1822 C C . LEU A 1 221 ? -5.207 -14.824 -20.628 1.00 57.88 221 LEU A C 1
ATOM 1824 O O . LEU A 1 221 ? -4.389 -13.907 -20.688 1.00 57.88 221 LEU A O 1
ATOM 1828 N N . ASP A 1 222 ? -5.840 -15.292 -21.707 1.00 70.00 222 ASP A N 1
ATOM 1829 C CA . ASP A 1 222 ? -5.679 -14.713 -23.044 1.00 70.00 222 ASP A CA 1
ATOM 1830 C C . ASP A 1 222 ? -6.364 -13.338 -23.124 1.00 70.00 222 ASP A C 1
ATOM 1832 O O . ASP A 1 222 ? -7.581 -13.207 -23.298 1.00 70.00 222 ASP A O 1
ATOM 1836 N N . LEU A 1 223 ? -5.553 -12.291 -22.965 1.00 66.81 223 LEU A N 1
ATOM 1837 C CA . LEU A 1 223 ? -5.984 -10.897 -22.994 1.00 66.81 223 LEU A CA 1
ATOM 1838 C C . LEU A 1 223 ? -6.490 -10.471 -24.383 1.00 66.81 223 LEU A C 1
ATOM 1840 O O . LEU A 1 223 ? -7.224 -9.483 -24.473 1.00 66.81 223 LEU A O 1
ATOM 1844 N N . ASP A 1 224 ? -6.158 -11.177 -25.466 1.00 71.00 224 ASP A N 1
ATOM 1845 C CA . ASP A 1 224 ? -6.574 -10.799 -26.824 1.00 71.00 224 ASP A CA 1
ATOM 1846 C C . ASP A 1 224 ? -8.042 -11.120 -27.116 1.00 71.00 224 ASP A C 1
ATOM 1848 O O . ASP A 1 224 ? -8.656 -10.492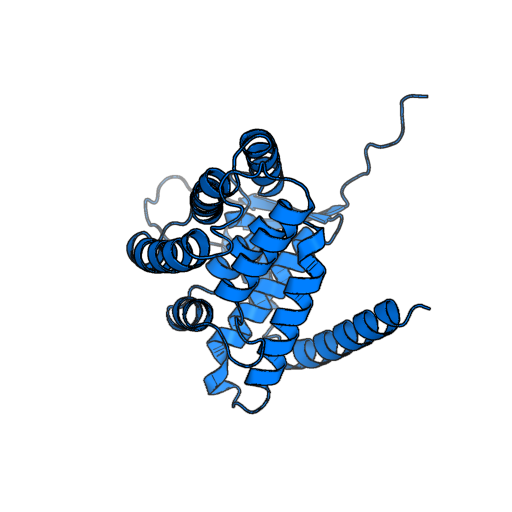 -27.984 1.00 71.00 224 ASP A O 1
ATOM 1852 N N . THR A 1 225 ? -8.661 -11.972 -26.297 1.00 70.75 225 THR A N 1
ATOM 1853 C CA . THR A 1 225 ? -10.105 -12.251 -26.348 1.00 70.75 225 THR A CA 1
ATOM 1854 C C . THR A 1 225 ? -10.981 -11.103 -25.835 1.00 70.75 225 THR A C 1
ATOM 1856 O O . THR A 1 225 ? -12.189 -11.092 -26.091 1.00 70.75 225 THR A O 1
ATOM 1859 N N . TYR A 1 226 ? -10.401 -10.113 -25.147 1.00 70.00 226 TYR A N 1
ATOM 1860 C CA . TYR A 1 226 ? -11.136 -8.993 -24.561 1.00 70.00 226 TYR A CA 1
ATOM 1861 C C . TYR A 1 226 ? -10.921 -7.685 -25.326 1.00 70.00 226 TYR A C 1
ATOM 1863 O O . TYR A 1 226 ? -9.791 -7.310 -25.659 1.00 70.00 226 TYR A O 1
ATOM 1871 N N . ARG A 1 227 ? -12.004 -6.925 -25.526 1.00 73.44 227 ARG A N 1
ATOM 1872 C CA . ARG A 1 227 ? -11.937 -5.511 -25.930 1.00 73.44 227 ARG A CA 1
ATOM 1873 C C . ARG A 1 227 ? -12.287 -4.598 -24.762 1.00 73.44 227 ARG A C 1
ATOM 1875 O O . ARG A 1 227 ? -13.228 -4.872 -24.023 1.00 73.44 227 ARG A O 1
ATOM 1882 N N . VAL A 1 228 ? -11.516 -3.520 -24.622 1.00 70.19 228 VAL A N 1
ATOM 1883 C CA . VAL A 1 228 ? -11.725 -2.467 -23.620 1.00 70.19 228 VAL A CA 1
ATOM 1884 C C . VAL A 1 228 ? -12.693 -1.433 -24.182 1.00 70.19 228 VAL A C 1
ATOM 1886 O O . VAL A 1 228 ? -12.505 -0.963 -25.302 1.00 70.19 228 VAL A O 1
ATOM 1889 N N . PHE A 1 229 ? -13.684 -1.056 -23.384 1.00 70.69 229 PHE A N 1
ATOM 1890 C CA . PHE A 1 229 ? -14.583 0.065 -23.631 1.00 70.69 229 PHE A CA 1
ATOM 1891 C C . PHE A 1 229 ? -14.487 1.040 -22.464 1.00 70.69 229 PHE A C 1
ATOM 1893 O O . PHE A 1 229 ? -14.384 0.613 -21.315 1.00 70.69 229 PHE A O 1
ATOM 1900 N N . SER A 1 230 ? -14.525 2.334 -22.756 1.00 65.50 230 SER A N 1
ATOM 1901 C CA . SER A 1 230 ? -14.619 3.393 -21.757 1.00 65.50 230 SER A CA 1
ATOM 1902 C C . SER A 1 230 ? -15.921 4.165 -21.951 1.00 65.50 230 SER A C 1
ATOM 1904 O O . SER A 1 230 ? -16.306 4.479 -23.078 1.00 65.50 230 SER A O 1
ATOM 1906 N N . GLN A 1 231 ? -16.608 4.464 -20.854 1.00 68.44 231 GLN A N 1
ATOM 1907 C CA . GLN A 1 231 ? -17.807 5.298 -20.842 1.00 68.44 231 GLN A CA 1
ATOM 1908 C C . GLN A 1 231 ? -17.686 6.333 -19.724 1.00 68.44 231 GLN A C 1
ATOM 1910 O O . GLN A 1 231 ? -17.205 6.020 -18.640 1.00 68.44 231 GLN A O 1
ATOM 1915 N N . ILE A 1 232 ? -18.112 7.571 -19.969 1.00 67.94 232 ILE A N 1
ATOM 1916 C CA . ILE A 1 232 ? -18.215 8.577 -18.904 1.00 67.94 232 ILE A CA 1
ATOM 1917 C C . ILE A 1 232 ? -19.344 8.138 -17.961 1.00 67.94 232 ILE A C 1
ATOM 1919 O O . ILE A 1 232 ? -20.450 7.862 -18.424 1.00 67.94 232 ILE A O 1
ATOM 1923 N N . ARG A 1 233 ? -19.075 8.065 -16.653 1.00 58.38 233 ARG A N 1
ATOM 1924 C CA . ARG A 1 233 ? -20.096 7.829 -15.625 1.00 58.38 233 ARG A CA 1
ATOM 1925 C C . ARG A 1 233 ? -21.094 8.986 -15.704 1.00 58.38 233 ARG A C 1
ATOM 1927 O O . ARG A 1 233 ? -20.726 10.129 -15.443 1.00 58.38 233 ARG A O 1
ATOM 1934 N N . GLU A 1 234 ? -22.331 8.708 -16.105 1.00 50.66 234 GLU A N 1
ATOM 1935 C CA . GLU A 1 234 ? -23.405 9.695 -16.016 1.00 50.66 234 GLU A CA 1
ATOM 1936 C C . GLU A 1 234 ? -23.691 9.955 -14.534 1.00 50.66 234 GLU A C 1
ATOM 1938 O O . GLU A 1 234 ? -24.045 9.038 -13.791 1.00 50.66 234 GLU A O 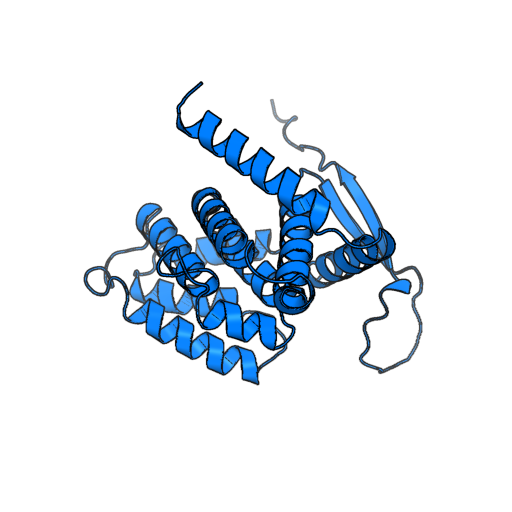1
ATOM 1943 N N . ASP A 1 235 ? -23.524 11.203 -14.089 1.00 47.59 235 ASP A N 1
ATOM 1944 C CA . ASP A 1 235 ? -23.972 11.626 -12.767 1.00 47.59 235 ASP A CA 1
ATOM 1945 C C . ASP A 1 235 ? -25.502 11.504 -12.720 1.00 47.59 235 ASP A C 1
ATOM 1947 O O . ASP A 1 235 ? -26.234 12.425 -13.089 1.00 47.59 235 ASP A O 1
ATOM 1951 N N . THR A 1 236 ? -26.022 10.385 -12.213 1.00 43.56 236 THR A N 1
ATOM 1952 C CA . THR A 1 236 ? -27.426 10.261 -11.789 1.00 43.56 236 THR A CA 1
ATOM 1953 C C . THR A 1 236 ? -27.669 11.053 -10.500 1.00 43.56 236 THR A C 1
ATOM 1955 O O . THR A 1 236 ? -28.154 10.537 -9.496 1.00 43.56 236 THR A O 1
ATOM 1958 N N . GLN A 1 237 ? -27.320 12.339 -10.518 1.00 45.41 237 GLN A N 1
ATOM 1959 C CA . GLN A 1 237 ? -27.671 13.328 -9.509 1.00 45.41 237 GLN A CA 1
ATOM 1960 C C . GLN A 1 237 ? -28.329 14.527 -10.188 1.00 45.41 237 GLN A C 1
ATOM 1962 O O . GLN A 1 237 ? -27.822 15.642 -10.205 1.00 45.41 237 GLN A O 1
ATOM 1967 N N . LYS A 1 238 ? -29.501 14.269 -10.764 1.00 45.03 238 LYS A N 1
ATOM 1968 C CA . LYS A 1 238 ? -30.584 15.233 -10.977 1.00 45.03 238 LYS A CA 1
ATOM 1969 C C . LYS A 1 238 ? -31.810 14.425 -11.367 1.00 45.03 238 LYS A C 1
ATOM 1971 O O . LYS A 1 238 ? -31.831 13.895 -12.467 1.00 45.03 238 LYS A O 1
ATOM 1976 N N . LEU A 1 239 ? -32.761 14.300 -10.440 1.00 38.94 239 LEU A N 1
ATOM 1977 C CA . LEU A 1 239 ? -34.217 14.215 -10.657 1.00 38.94 239 LEU A CA 1
ATOM 1978 C C . LEU A 1 239 ? -34.907 13.632 -9.414 1.00 38.94 239 LEU A C 1
ATOM 1980 O O . LEU A 1 239 ? -35.481 12.561 -9.487 1.00 38.94 239 LEU A O 1
ATOM 1984 N N . TRP A 1 240 ? -34.865 14.351 -8.291 1.00 37.81 240 TRP A N 1
ATOM 1985 C CA . TRP A 1 240 ? -36.016 14.481 -7.388 1.00 37.81 240 TRP A CA 1
ATOM 1986 C C . TRP A 1 240 ? -35.948 15.906 -6.839 1.00 37.81 240 TRP A C 1
ATOM 1988 O O . TRP A 1 240 ? -35.085 16.223 -6.018 1.00 37.81 240 TRP A O 1
ATOM 1998 N N . GLY A 1 241 ? -36.757 16.776 -7.445 1.00 36.59 241 GLY A N 1
ATOM 1999 C CA . GLY A 1 241 ? -37.173 18.039 -6.840 1.00 36.59 241 GLY A CA 1
ATOM 2000 C C . GLY A 1 241 ? -38.313 17.801 -5.865 1.00 36.59 241 GLY A C 1
ATOM 2001 O O . GLY A 1 241 ? -38.947 16.725 -5.964 1.00 36.59 241 GLY A O 1
#